Protein AF-A0A957NWW0-F1 (afdb_monomer)

Mean predicted aligned error: 15.04 Å

Foldseek 3Di:
DDDDPDDDPPPPQPFDQPDDPVVQVVVCVVPPDDDDDAQQDLKFFDDPQVLQLLKWKWKDAPPDDIDTQADRRQGGPVLVVCVLPPVSSCPRDPDHRPPDPPPPPPRMDMDIDNFDFDDPVVVVVLVVVVVVVCVVDVRRDPPCDCPPQVPDDDVSVVVVVVVLVVLVPDDDDPCRRVSRQSVVSVVVCVVPPDHDKDWGWGDGPQWTKIKIKGWIQWDCCCPRPVDDDIDGTDIDMDIDTDGDDDDPPPDDPPPPDDDD

Structure (mmCIF, N/CA/C/O backbone):
data_AF-A0A957NWW0-F1
#
_entry.id   AF-A0A957NWW0-F1
#
loop_
_atom_site.group_PDB
_atom_site.id
_atom_site.type_symbol
_atom_site.label_atom_id
_atom_site.label_alt_id
_atom_site.label_comp_id
_atom_site.label_asym_id
_atom_site.label_entity_id
_atom_site.label_seq_id
_atom_site.pdbx_PDB_ins_code
_atom_site.Cartn_x
_atom_site.Cartn_y
_atom_site.Cartn_z
_atom_site.occupancy
_atom_site.B_iso_or_equiv
_atom_site.auth_seq_id
_atom_site.auth_comp_id
_atom_site.auth_asym_id
_atom_site.auth_atom_id
_atom_site.pdbx_PDB_model_num
ATOM 1 N N . MET A 1 1 ? 33.758 39.275 -2.876 1.00 39.38 1 MET A N 1
ATOM 2 C CA . MET A 1 1 ? 32.534 38.645 -2.341 1.00 39.38 1 MET A CA 1
ATOM 3 C C . MET A 1 1 ? 32.462 37.246 -2.919 1.00 39.38 1 MET A C 1
ATOM 5 O O . MET A 1 1 ? 32.255 37.101 -4.114 1.00 39.38 1 MET A O 1
ATOM 9 N N . ASN A 1 2 ? 32.791 36.260 -2.083 1.00 34.38 2 ASN A N 1
ATOM 10 C CA . ASN A 1 2 ? 32.850 34.839 -2.416 1.00 34.38 2 ASN A CA 1
ATOM 11 C C . ASN A 1 2 ? 31.451 34.301 -2.726 1.00 34.38 2 ASN A C 1
ATOM 13 O O . ASN A 1 2 ? 30.569 34.396 -1.876 1.00 34.38 2 ASN A O 1
ATOM 17 N N . GLN A 1 3 ? 31.287 33.663 -3.882 1.00 37.00 3 GLN A N 1
ATOM 18 C CA . GLN A 1 3 ? 30.340 32.559 -4.010 1.00 37.00 3 GLN A CA 1
ATOM 19 C C . GLN A 1 3 ? 31.069 31.281 -3.569 1.00 37.00 3 GLN A C 1
ATOM 21 O O . GLN A 1 3 ? 32.216 31.049 -3.950 1.00 37.00 3 GLN A O 1
ATOM 26 N N . SER A 1 4 ? 30.438 30.522 -2.676 1.00 40.22 4 SER A N 1
ATOM 27 C CA . SER A 1 4 ? 30.981 29.297 -2.080 1.00 40.22 4 SER A CA 1
ATOM 28 C C . SER A 1 4 ? 31.039 28.160 -3.119 1.00 40.22 4 SER A C 1
ATOM 30 O O . SER A 1 4 ? 30.053 27.976 -3.828 1.00 40.22 4 SER A O 1
ATOM 32 N N . PRO A 1 5 ? 32.130 27.375 -3.224 1.00 46.12 5 PRO A N 1
ATOM 33 C CA . PRO A 1 5 ? 32.298 26.366 -4.277 1.00 46.12 5 PRO A CA 1
ATOM 34 C C . PRO A 1 5 ? 31.853 24.937 -3.888 1.00 46.12 5 PRO A C 1
ATOM 36 O O . PRO A 1 5 ? 32.409 23.978 -4.408 1.00 46.12 5 PRO A O 1
ATOM 39 N N . ASN A 1 6 ? 30.891 24.756 -2.975 1.00 43.44 6 ASN A N 1
ATOM 40 C CA . ASN A 1 6 ? 30.590 23.436 -2.387 1.00 43.44 6 ASN A CA 1
ATOM 41 C C . ASN A 1 6 ? 29.091 23.086 -2.294 1.00 43.44 6 ASN A C 1
ATOM 43 O O . ASN A 1 6 ? 28.648 22.525 -1.294 1.00 43.44 6 ASN A O 1
ATOM 47 N N . GLU A 1 7 ? 28.304 23.359 -3.334 1.00 37.59 7 GLU A N 1
ATOM 48 C CA . GLU A 1 7 ? 27.065 22.594 -3.532 1.00 37.59 7 GLU A CA 1
ATOM 49 C C . GLU A 1 7 ? 27.343 21.459 -4.525 1.00 37.59 7 GLU A C 1
ATOM 51 O O . GLU A 1 7 ? 27.808 21.730 -5.638 1.00 37.59 7 GLU A O 1
ATOM 56 N N . PRO A 1 8 ? 27.122 20.181 -4.150 1.00 35.03 8 PRO A N 1
ATOM 57 C CA . PRO A 1 8 ? 27.202 19.100 -5.118 1.00 35.03 8 PRO A CA 1
ATOM 58 C C . PRO A 1 8 ? 26.189 19.392 -6.231 1.00 35.03 8 PRO A C 1
ATOM 60 O O . PRO A 1 8 ? 25.081 19.846 -5.931 1.00 35.03 8 PRO A O 1
ATOM 63 N N . PRO A 1 9 ? 26.521 19.145 -7.510 1.00 35.50 9 PRO A N 1
ATOM 64 C CA . PRO A 1 9 ? 25.548 19.323 -8.569 1.00 35.50 9 PRO A CA 1
ATOM 65 C C . PRO A 1 9 ? 24.358 18.421 -8.252 1.00 35.50 9 PRO A C 1
ATOM 67 O O . PRO A 1 9 ? 24.493 17.196 -8.201 1.00 35.50 9 PRO A O 1
ATOM 70 N N . ILE A 1 10 ? 23.186 19.024 -8.045 1.00 33.03 10 ILE A N 1
ATOM 71 C CA . ILE A 1 10 ? 21.923 18.310 -8.174 1.00 33.03 10 ILE A CA 1
ATOM 72 C C . ILE A 1 10 ? 21.859 17.937 -9.651 1.00 33.03 10 ILE A C 1
ATOM 74 O O . ILE A 1 10 ? 21.383 18.695 -10.494 1.00 33.03 10 ILE A O 1
ATOM 78 N N . VAL A 1 11 ? 22.429 16.780 -9.987 1.00 34.56 11 VAL A N 1
ATOM 79 C CA . VAL A 1 11 ? 22.167 16.112 -11.251 1.00 34.56 11 VAL A CA 1
ATOM 80 C C . VAL A 1 11 ? 20.692 15.774 -11.172 1.00 34.56 11 VAL A C 1
ATOM 82 O O . VAL A 1 11 ? 20.308 14.762 -10.589 1.00 34.56 11 VAL A O 1
ATOM 85 N N . ALA A 1 12 ? 19.858 16.671 -11.693 1.00 33.84 12 ALA A N 1
ATOM 86 C CA . ALA A 1 12 ? 18.491 16.355 -12.032 1.00 33.84 12 ALA A CA 1
ATOM 87 C C . ALA A 1 12 ? 18.586 15.138 -12.951 1.00 33.84 12 ALA A C 1
ATOM 89 O O . ALA A 1 12 ? 18.941 15.252 -14.126 1.00 33.84 12 ALA A O 1
ATOM 90 N N . MET A 1 13 ? 18.399 13.945 -12.383 1.00 38.06 13 MET A N 1
ATOM 91 C CA . MET A 1 13 ? 18.287 12.739 -13.175 1.00 38.06 13 MET A CA 1
ATOM 92 C C . MET A 1 13 ? 17.092 13.000 -14.074 1.00 38.06 13 MET A C 1
ATOM 94 O O . MET A 1 13 ? 15.969 13.108 -13.588 1.00 38.06 13 MET A O 1
ATOM 98 N N . ASN A 1 14 ? 17.350 13.212 -15.364 1.00 42.78 14 ASN A N 1
ATOM 99 C CA . ASN A 1 14 ? 16.310 13.308 -16.371 1.00 42.78 14 ASN A CA 1
ATOM 100 C C . ASN A 1 14 ? 15.568 11.974 -16.340 1.00 42.78 14 ASN A C 1
ATOM 102 O O . ASN A 1 14 ? 15.986 10.994 -16.949 1.00 42.78 14 ASN A O 1
ATOM 106 N N . LEU A 1 15 ? 14.496 11.931 -15.558 1.00 53.62 15 LEU A N 1
ATOM 107 C CA . LEU A 1 15 ? 13.605 10.798 -15.407 1.00 53.62 15 LEU A CA 1
ATOM 108 C C . LEU A 1 15 ? 12.705 10.728 -16.647 1.00 53.62 15 LEU A C 1
ATOM 110 O O . LEU A 1 15 ? 11.485 10.826 -16.538 1.00 53.62 15 LEU A O 1
ATOM 114 N N . SER A 1 16 ? 13.298 10.616 -17.836 1.00 64.81 16 SER A N 1
ATOM 115 C CA . SER A 1 16 ? 12.535 10.394 -19.056 1.00 64.81 16 SER A CA 1
ATOM 116 C C . SER A 1 16 ? 12.122 8.928 -19.125 1.00 64.81 16 SER A C 1
ATOM 118 O O . SER A 1 16 ? 12.911 8.020 -18.847 1.00 64.81 16 SER A O 1
ATOM 120 N N . THR A 1 17 ? 10.861 8.690 -19.476 1.00 70.19 17 THR A N 1
ATOM 121 C CA . THR A 1 17 ? 10.402 7.361 -19.880 1.00 70.19 17 THR A CA 1
ATOM 122 C C . THR A 1 17 ? 10.989 7.102 -21.270 1.00 70.19 17 THR A C 1
ATOM 124 O O . THR A 1 17 ? 10.642 7.826 -22.204 1.00 70.19 17 THR A O 1
ATOM 127 N N . PRO A 1 18 ? 11.912 6.138 -21.439 1.00 79.62 18 PRO A N 1
ATOM 128 C CA . PRO A 1 18 ? 12.656 5.991 -22.692 1.00 79.62 18 PRO A CA 1
ATOM 129 C C . PRO A 1 18 ? 11.839 5.355 -23.824 1.00 79.62 18 PRO A C 1
ATOM 131 O O . PRO A 1 18 ? 12.301 5.327 -24.963 1.00 79.62 18 PRO A O 1
ATOM 134 N N . PHE A 1 19 ? 10.652 4.832 -23.519 1.00 85.88 19 PHE A N 1
ATOM 135 C CA . PHE A 1 19 ? 9.774 4.153 -24.462 1.00 85.88 19 PHE A CA 1
ATOM 136 C C . PHE A 1 19 ? 8.338 4.658 -24.326 1.00 85.88 19 PHE A C 1
ATOM 138 O O . PHE A 1 19 ? 7.969 5.242 -23.305 1.00 85.88 19 PHE A O 1
ATOM 145 N N . ASP A 1 20 ? 7.516 4.395 -25.340 1.00 90.31 20 ASP A N 1
ATOM 146 C CA . ASP A 1 20 ? 6.074 4.587 -25.221 1.00 90.31 20 ASP A CA 1
ATOM 147 C C . ASP A 1 20 ? 5.459 3.646 -24.165 1.00 90.31 20 ASP A C 1
ATOM 149 O O . ASP A 1 20 ? 6.111 2.749 -23.609 1.00 90.31 20 ASP A O 1
ATOM 153 N N . THR A 1 21 ? 4.187 3.880 -23.843 1.00 89.00 21 THR A N 1
ATOM 154 C CA . THR A 1 21 ? 3.477 3.124 -22.807 1.00 89.00 21 THR A CA 1
ATOM 155 C C . THR A 1 21 ? 3.391 1.636 -23.135 1.00 89.00 21 THR A C 1
ATOM 157 O O . THR A 1 21 ? 3.625 0.821 -22.246 1.00 89.00 21 THR A O 1
ATOM 160 N N . ALA A 1 22 ? 3.104 1.276 -24.389 1.00 91.94 22 ALA A N 1
ATOM 161 C CA . ALA A 1 22 ? 2.947 -0.118 -24.804 1.00 91.94 22 ALA A CA 1
ATOM 162 C C . ALA A 1 22 ? 4.266 -0.895 -24.665 1.00 91.94 22 ALA A C 1
ATOM 164 O O . ALA A 1 22 ? 4.318 -1.918 -23.989 1.00 91.94 22 ALA A O 1
ATOM 165 N N . THR A 1 23 ? 5.363 -0.347 -25.189 1.00 92.62 23 THR A N 1
ATOM 166 C CA . THR A 1 23 ? 6.698 -0.950 -25.085 1.00 92.62 23 THR A CA 1
ATOM 167 C C . THR A 1 23 ? 7.157 -1.045 -23.629 1.00 92.62 23 THR A C 1
ATOM 169 O O . THR A 1 23 ? 7.764 -2.037 -23.221 1.00 92.62 23 THR A O 1
ATOM 172 N N . SER A 1 24 ? 6.860 -0.025 -22.815 1.00 92.75 24 SER A N 1
ATOM 173 C CA . SER A 1 24 ? 7.171 -0.046 -21.382 1.00 92.75 24 SER A CA 1
ATOM 174 C C . SER A 1 24 ? 6.408 -1.157 -20.655 1.00 92.75 24 SER A C 1
ATOM 176 O O . SER A 1 24 ? 6.992 -1.859 -19.831 1.00 92.75 24 SER A O 1
ATOM 178 N N . GLN A 1 25 ? 5.124 -1.345 -20.973 1.00 94.00 25 GLN A N 1
ATOM 179 C CA . GLN A 1 25 ? 4.303 -2.418 -20.412 1.00 94.00 25 GLN A CA 1
ATOM 180 C C . GLN A 1 25 ? 4.812 -3.798 -20.830 1.00 94.00 25 GLN A C 1
ATOM 182 O O . GLN A 1 25 ? 4.974 -4.656 -19.966 1.00 94.00 25 GLN A O 1
ATOM 187 N N . ASP A 1 26 ? 5.142 -3.997 -22.106 1.00 95.12 26 ASP A N 1
ATOM 188 C CA . ASP A 1 26 ? 5.692 -5.264 -22.600 1.00 95.12 26 ASP A CA 1
ATOM 189 C C . ASP A 1 26 ? 7.013 -5.623 -21.905 1.00 95.12 26 ASP A C 1
ATOM 191 O O . ASP A 1 26 ? 7.231 -6.773 -21.514 1.00 95.12 26 ASP A O 1
ATOM 195 N N . LEU A 1 27 ? 7.890 -4.636 -21.691 1.00 93.50 27 LEU A N 1
ATOM 196 C CA . LEU A 1 27 ? 9.135 -4.828 -20.943 1.00 93.50 27 LEU A CA 1
ATOM 197 C C . LEU A 1 27 ? 8.880 -5.205 -19.481 1.00 93.50 27 LEU A C 1
ATOM 199 O O . LEU A 1 27 ? 9.502 -6.143 -18.982 1.00 93.50 27 LEU A O 1
ATOM 203 N N . LEU A 1 28 ? 7.968 -4.506 -18.803 1.00 95.75 28 LEU A N 1
ATOM 204 C CA . LEU A 1 28 ? 7.607 -4.804 -17.415 1.00 95.75 28 LEU A CA 1
ATOM 205 C C . LEU A 1 28 ? 6.967 -6.193 -17.280 1.00 95.75 28 LEU A C 1
ATOM 207 O O . LEU A 1 28 ? 7.284 -6.924 -16.350 1.00 95.75 28 LEU A O 1
ATOM 211 N N . ARG A 1 29 ? 6.114 -6.596 -18.227 1.00 95.88 29 ARG A N 1
ATOM 212 C CA . ARG A 1 29 ? 5.514 -7.940 -18.260 1.00 95.88 29 ARG A CA 1
ATOM 213 C C . ARG A 1 29 ? 6.551 -9.028 -18.494 1.00 95.88 29 ARG A C 1
ATOM 215 O O . ARG A 1 29 ? 6.512 -10.080 -17.866 1.00 95.88 29 ARG A O 1
ATOM 222 N N . ARG A 1 30 ? 7.517 -8.779 -19.378 1.00 95.38 30 ARG A N 1
ATOM 223 C CA . ARG A 1 30 ? 8.580 -9.741 -19.686 1.00 95.38 30 ARG A CA 1
ATOM 224 C C . ARG A 1 30 ? 9.458 -10.072 -18.478 1.00 95.38 30 ARG A C 1
ATOM 226 O O . ARG A 1 30 ? 9.949 -11.194 -18.384 1.00 95.38 30 ARG A O 1
ATOM 233 N N . PHE A 1 31 ? 9.700 -9.096 -17.609 1.00 95.38 31 PHE A N 1
ATOM 234 C CA . PHE A 1 31 ? 10.564 -9.236 -16.435 1.00 95.38 31 PHE A CA 1
ATOM 235 C C . PHE A 1 31 ? 9.773 -9.161 -15.124 1.00 95.38 31 PHE A C 1
ATOM 237 O O . PHE A 1 31 ? 10.321 -8.734 -14.105 1.00 95.38 31 PHE A O 1
ATOM 244 N N . GLU A 1 32 ? 8.496 -9.541 -15.160 1.00 94.75 32 GLU A N 1
ATOM 245 C CA . GLU A 1 32 ? 7.602 -9.481 -14.009 1.00 94.75 32 GLU A CA 1
ATOM 246 C C . GLU A 1 32 ? 8.118 -10.407 -12.889 1.00 94.75 32 GLU A C 1
ATOM 248 O O . GLU A 1 32 ?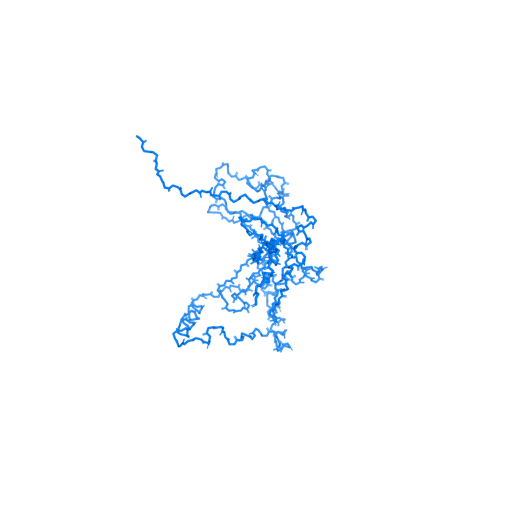 8.418 -11.581 -13.140 1.00 94.75 32 GLU A O 1
ATOM 253 N N . PRO A 1 33 ? 8.287 -9.898 -11.656 1.00 92.94 33 PRO A N 1
ATOM 254 C CA . PRO A 1 33 ? 8.783 -10.705 -10.553 1.00 92.94 33 PRO A CA 1
ATOM 255 C C . PRO A 1 33 ? 7.721 -11.700 -10.083 1.00 92.94 33 PRO A C 1
ATOM 257 O O . PRO A 1 33 ? 6.547 -11.369 -9.941 1.00 92.94 33 PRO A O 1
ATOM 260 N N . VAL A 1 34 ? 8.160 -12.915 -9.755 1.00 93.25 34 VAL A N 1
ATOM 261 C CA . VAL A 1 34 ? 7.322 -13.911 -9.080 1.00 93.25 34 VAL A CA 1
ATOM 262 C C . VAL A 1 34 ? 7.568 -13.803 -7.580 1.00 93.25 34 VAL A C 1
ATOM 264 O O . VAL A 1 34 ? 8.666 -14.102 -7.106 1.00 93.25 34 VAL A O 1
ATOM 267 N N . LEU A 1 35 ? 6.555 -13.367 -6.832 1.00 91.00 35 LEU A N 1
ATOM 268 C CA . LEU A 1 35 ? 6.628 -13.276 -5.376 1.00 91.00 35 LEU A CA 1
ATOM 269 C C . LEU A 1 35 ? 6.234 -14.609 -4.740 1.00 91.00 35 LEU A C 1
ATOM 271 O O . LEU A 1 35 ? 5.188 -15.176 -5.052 1.00 91.00 35 LEU A O 1
ATOM 275 N N . GLN A 1 36 ? 7.069 -15.098 -3.825 1.00 89.25 36 GLN A N 1
ATOM 276 C CA . GLN A 1 36 ? 6.787 -16.287 -3.032 1.00 89.25 36 GLN A CA 1
ATOM 277 C C . GLN A 1 36 ? 6.672 -15.894 -1.564 1.00 89.25 36 GLN A C 1
ATOM 279 O O . GLN A 1 36 ? 7.656 -15.496 -0.941 1.00 89.25 36 GLN A O 1
ATOM 284 N N . PHE A 1 37 ? 5.471 -16.038 -1.018 1.00 84.75 37 PHE A N 1
ATOM 285 C CA . PHE A 1 37 ? 5.186 -15.705 0.370 1.00 84.75 37 PHE A CA 1
ATOM 286 C C . PHE A 1 37 ? 5.383 -16.907 1.287 1.00 84.75 37 PHE A C 1
ATOM 288 O O . PHE A 1 37 ? 5.279 -18.072 0.884 1.00 84.75 37 PHE A O 1
ATOM 295 N N . THR A 1 38 ? 5.699 -16.614 2.543 1.00 77.25 38 THR A N 1
ATOM 296 C CA . THR A 1 38 ? 5.758 -17.622 3.595 1.00 77.25 38 THR A CA 1
ATOM 297 C C . THR A 1 38 ? 4.353 -18.137 3.890 1.00 77.25 38 THR A C 1
ATOM 299 O O . THR A 1 38 ? 3.347 -17.449 3.717 1.00 77.25 38 THR A O 1
ATOM 302 N N . ARG A 1 39 ? 4.267 -19.385 4.353 1.00 72.56 39 ARG A N 1
ATOM 303 C CA . ARG A 1 39 ? 2.999 -19.907 4.865 1.00 72.56 39 ARG A CA 1
ATOM 304 C C . ARG A 1 39 ? 2.598 -19.103 6.099 1.00 72.56 39 ARG A C 1
ATOM 306 O O . ARG A 1 39 ? 3.430 -18.891 6.979 1.00 72.56 39 ARG A O 1
ATOM 313 N N . GLY A 1 40 ? 1.339 -18.685 6.141 1.00 73.31 40 GLY A N 1
ATOM 314 C CA . GLY A 1 40 ? 0.811 -17.813 7.187 1.00 73.31 40 GLY A CA 1
ATOM 315 C C . GLY A 1 40 ? 1.000 -16.318 6.936 1.00 73.31 40 GLY A C 1
ATOM 316 O O . GLY A 1 40 ? 0.580 -15.536 7.785 1.00 73.31 40 GLY A O 1
ATOM 317 N N . GLU A 1 41 ? 1.568 -15.914 5.793 1.00 81.75 41 GLU A N 1
ATOM 318 C CA . GLU A 1 41 ? 1.468 -14.524 5.344 1.00 81.75 41 GLU A CA 1
ATOM 319 C C . GLU A 1 41 ? -0.006 -14.125 5.199 1.00 81.75 41 GLU A C 1
ATOM 321 O O . GLU A 1 41 ? -0.820 -14.896 4.681 1.00 81.75 41 GLU A O 1
ATOM 326 N N . ARG A 1 42 ? -0.341 -12.934 5.696 1.00 80.75 42 ARG A N 1
ATOM 327 C CA . ARG A 1 42 ? -1.715 -12.417 5.723 1.00 80.75 42 ARG A CA 1
ATOM 328 C C . ARG A 1 42 ? -1.913 -11.254 4.770 1.00 80.75 42 ARG A C 1
ATOM 330 O O . ARG A 1 42 ? -3.039 -11.036 4.341 1.00 80.75 42 ARG A O 1
ATOM 337 N N . PHE A 1 43 ? -0.849 -10.523 4.451 1.00 88.69 43 PHE A N 1
ATOM 338 C CA . PHE A 1 43 ? -0.930 -9.328 3.627 1.00 88.69 43 PHE A CA 1
ATOM 339 C C . PHE A 1 43 ? -0.207 -9.561 2.303 1.00 88.69 43 PHE A C 1
ATOM 341 O O . PHE A 1 43 ? 0.962 -9.935 2.263 1.00 88.69 43 PHE A O 1
ATOM 348 N N . PHE A 1 44 ? -0.916 -9.319 1.204 1.00 92.44 44 PHE A N 1
ATOM 349 C CA . PHE A 1 44 ? -0.392 -9.455 -0.152 1.00 92.44 44 PHE A CA 1
ATOM 350 C C . PHE A 1 44 ? -0.447 -8.106 -0.881 1.00 92.44 44 PHE A C 1
ATOM 352 O O . PHE A 1 44 ? -1.205 -7.223 -0.462 1.00 92.44 44 PHE A O 1
ATOM 359 N N . PRO A 1 45 ? 0.315 -7.937 -1.980 1.00 94.88 45 PRO A N 1
ATOM 360 C CA . PRO A 1 45 ? 0.318 -6.699 -2.742 1.00 94.88 45 PRO A CA 1
ATOM 361 C C . PRO A 1 45 ? -1.088 -6.309 -3.193 1.00 94.88 45 PRO A C 1
ATOM 363 O O . PRO A 1 45 ? -1.786 -7.099 -3.832 1.00 94.88 45 PRO A O 1
ATOM 366 N N . ALA A 1 46 ? -1.492 -5.086 -2.877 1.00 93.00 46 ALA A N 1
ATOM 367 C CA . ALA A 1 46 ? -2.830 -4.569 -3.110 1.00 93.00 46 ALA A CA 1
ATOM 368 C C . ALA A 1 46 ? -2.786 -3.219 -3.832 1.00 93.00 46 ALA A C 1
ATOM 370 O O . ALA A 1 46 ? -1.745 -2.565 -3.915 1.00 93.00 46 ALA A O 1
ATOM 371 N N . ASP A 1 47 ? -3.923 -2.800 -4.387 1.00 92.06 47 ASP A N 1
ATOM 372 C CA . ASP A 1 47 ? -4.041 -1.458 -4.948 1.00 92.06 47 ASP A CA 1
ATOM 373 C C . ASP A 1 47 ? -4.301 -0.410 -3.857 1.00 92.06 47 ASP A C 1
ATOM 375 O O . ASP A 1 47 ? -5.023 -0.640 -2.886 1.00 92.06 47 ASP A O 1
ATOM 379 N N . VAL A 1 48 ? -3.697 0.760 -4.048 1.00 92.50 48 VAL A N 1
ATOM 380 C CA . VAL A 1 48 ? -3.789 1.917 -3.151 1.00 92.50 48 VAL A CA 1
ATOM 381 C C . VAL A 1 48 ? -5.219 2.436 -3.054 1.00 92.50 48 VAL A C 1
ATOM 383 O O . VAL A 1 48 ? -5.649 2.822 -1.974 1.00 92.50 48 VAL A O 1
ATOM 386 N N . ASP A 1 49 ? -5.976 2.431 -4.151 1.00 90.50 49 ASP A N 1
ATOM 387 C CA . ASP A 1 49 ? -7.333 2.988 -4.167 1.00 90.50 49 ASP A CA 1
ATOM 388 C C . ASP A 1 49 ? -8.260 2.227 -3.212 1.00 90.50 49 ASP A C 1
ATOM 390 O O . ASP A 1 49 ? -8.998 2.831 -2.435 1.00 90.50 49 ASP A O 1
ATOM 394 N N . SER A 1 50 ? -8.164 0.897 -3.195 1.00 89.69 50 SER A N 1
ATOM 395 C CA . SER A 1 50 ? -8.898 0.046 -2.257 1.00 89.69 50 SER A CA 1
ATOM 396 C C . SER A 1 50 ? -8.507 0.302 -0.804 1.00 89.69 50 SER A C 1
ATOM 398 O O . SER A 1 50 ? -9.360 0.218 0.088 1.00 89.69 50 SER A O 1
ATOM 400 N N . TYR A 1 51 ? -7.229 0.590 -0.554 1.00 91.62 51 TYR A N 1
ATOM 401 C CA . TYR A 1 51 ? -6.737 0.920 0.779 1.00 91.62 51 TYR A CA 1
ATOM 402 C C . TYR A 1 51 ? -7.308 2.249 1.251 1.00 91.62 51 TYR A C 1
ATOM 404 O O . TYR A 1 51 ? -7.878 2.319 2.336 1.00 91.62 51 TYR A O 1
ATOM 412 N N . LEU A 1 52 ? -7.244 3.274 0.400 1.00 91.31 52 LEU A N 1
ATOM 413 C CA . LEU A 1 52 ? -7.809 4.589 0.685 1.00 91.31 52 LEU A CA 1
ATOM 414 C C . LEU A 1 52 ? -9.317 4.524 0.923 1.00 91.31 52 LEU A C 1
ATOM 416 O O . LEU A 1 52 ? -9.795 5.129 1.876 1.00 91.31 52 LEU A O 1
ATOM 420 N N . ALA A 1 53 ? -10.048 3.723 0.144 1.00 88.81 53 ALA A N 1
ATOM 421 C CA . ALA A 1 53 ? -11.478 3.500 0.357 1.00 88.81 53 ALA A CA 1
ATOM 422 C C . ALA A 1 53 ? -11.790 2.860 1.724 1.00 88.81 53 ALA A C 1
ATOM 424 O O . ALA A 1 53 ? -12.905 2.974 2.222 1.00 88.81 53 ALA A O 1
ATOM 425 N N . SER A 1 54 ? -10.808 2.199 2.341 1.00 88.94 54 SER A N 1
ATOM 426 C CA . SER A 1 54 ? -10.925 1.574 3.661 1.00 88.94 54 SER A CA 1
ATOM 427 C C . SER A 1 54 ? -10.338 2.444 4.782 1.00 88.94 54 SER A C 1
ATOM 429 O O . SER A 1 54 ? -10.337 2.025 5.935 1.00 88.94 54 SER A O 1
ATOM 431 N N . CYS A 1 55 ? -9.843 3.643 4.464 1.00 90.69 55 CYS A N 1
ATOM 432 C CA . CYS A 1 55 ? -9.241 4.564 5.420 1.00 90.69 55 CYS A CA 1
ATOM 433 C C . CYS A 1 55 ? -10.160 5.744 5.724 1.00 90.69 55 CYS A C 1
ATOM 435 O O . CYS A 1 55 ? -10.857 6.250 4.846 1.00 90.69 55 CYS A O 1
ATOM 437 N N . SER A 1 56 ? -10.044 6.259 6.943 1.00 89.56 56 SER A N 1
ATOM 438 C CA . SER A 1 56 ? -10.487 7.608 7.300 1.00 89.56 56 SER A CA 1
ATOM 439 C C . SER A 1 56 ? -9.296 8.573 7.325 1.00 89.56 56 SER A C 1
ATOM 441 O O . SER A 1 56 ? -8.167 8.184 7.640 1.00 89.56 56 SER A O 1
ATOM 443 N N . LEU A 1 57 ? -9.536 9.841 6.987 1.00 88.38 57 LEU A N 1
ATOM 444 C CA . LEU A 1 57 ? -8.543 10.916 7.029 1.00 88.38 57 LEU A CA 1
ATOM 445 C C . LEU A 1 57 ? -8.755 11.774 8.271 1.00 88.38 57 LEU A C 1
ATOM 447 O O . LEU A 1 57 ? -9.859 12.257 8.516 1.00 88.38 57 LEU A O 1
ATOM 451 N N . TRP A 1 58 ? -7.679 12.024 9.007 1.00 86.56 58 TRP A N 1
ATOM 452 C CA . TRP A 1 58 ? -7.701 12.777 10.254 1.00 86.56 58 TRP A CA 1
ATOM 453 C C . TRP A 1 58 ? -6.716 13.937 10.217 1.00 86.56 58 TRP A C 1
ATOM 455 O O . TRP A 1 58 ? -5.701 13.896 9.518 1.00 86.56 58 TRP A O 1
ATOM 465 N N . VAL A 1 59 ? -7.009 14.956 11.019 1.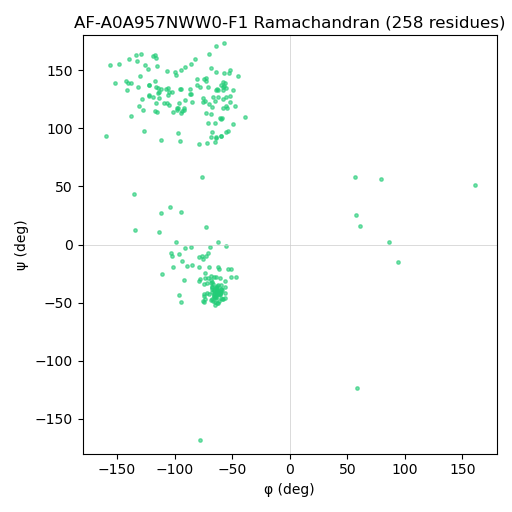00 84.38 59 VAL A N 1
ATOM 466 C CA . VAL A 1 59 ? -6.092 16.054 11.316 1.00 84.38 59 VAL A CA 1
ATOM 467 C C . VAL A 1 59 ? -5.861 16.144 12.814 1.00 84.38 59 VAL A C 1
ATOM 469 O O . VAL A 1 59 ? -6.797 16.048 13.608 1.00 84.38 59 VAL A O 1
ATOM 472 N N . GLN A 1 60 ? -4.609 16.348 13.202 1.00 82.69 60 GLN A N 1
ATOM 473 C CA . GLN A 1 60 ? -4.227 16.688 14.563 1.00 82.69 60 GLN A CA 1
ATOM 474 C C . GLN A 1 60 ? -3.578 18.069 14.567 1.00 82.69 60 GLN A C 1
ATOM 476 O O . GLN A 1 60 ? -2.512 18.262 13.978 1.00 82.69 60 GLN A O 1
ATOM 481 N N . GLN A 1 61 ? -4.233 19.024 15.230 1.00 83.19 61 GLN A N 1
ATOM 482 C CA . GLN A 1 61 ? -3.640 20.328 15.522 1.00 83.19 61 GLN A CA 1
ATOM 483 C C . GLN A 1 61 ? -2.829 20.233 16.823 1.00 83.19 61 GLN A C 1
ATOM 485 O O . GLN A 1 61 ? -3.146 19.385 17.672 1.00 83.19 61 GLN A O 1
ATOM 490 N N . PRO A 1 62 ? -1.825 21.103 17.025 1.00 80.00 62 PRO A N 1
ATOM 491 C CA . PRO A 1 62 ? -1.091 21.177 18.285 1.00 80.00 62 PRO A CA 1
ATOM 492 C C . PRO A 1 62 ? -2.034 21.252 19.487 1.00 80.00 62 PRO A C 1
ATOM 494 O O . PRO A 1 62 ? -2.996 22.013 19.472 1.00 80.00 62 PRO A O 1
ATOM 497 N N . ASP A 1 63 ? -1.762 20.442 20.509 1.00 80.50 63 ASP A N 1
ATOM 498 C CA . ASP A 1 63 ? -2.488 20.431 21.787 1.00 80.50 63 ASP A CA 1
ATOM 499 C C . ASP A 1 63 ? -3.997 20.106 21.702 1.00 80.50 63 ASP A C 1
ATOM 501 O O . ASP A 1 63 ? -4.733 20.294 22.672 1.00 80.50 63 ASP A O 1
ATOM 505 N N . THR A 1 64 ? -4.467 19.556 20.575 1.00 81.25 64 THR A N 1
ATOM 506 C CA . THR A 1 64 ? -5.868 19.138 20.380 1.00 81.25 64 THR A CA 1
ATOM 507 C C . THR A 1 64 ? -6.008 17.633 20.162 1.00 81.25 64 THR A C 1
ATOM 509 O O . THR A 1 64 ? -5.056 16.931 19.808 1.00 81.25 64 THR A O 1
ATOM 512 N N . GLN A 1 65 ? -7.226 17.126 20.372 1.00 80.88 65 GLN A N 1
ATOM 513 C CA . GLN A 1 65 ? -7.576 15.766 19.974 1.00 80.88 65 GLN A CA 1
ATOM 514 C C . GLN A 1 65 ? -7.714 15.676 18.449 1.00 80.88 65 GLN A C 1
ATOM 516 O O . GLN A 1 65 ? -8.234 16.613 17.840 1.00 80.88 65 GLN A O 1
ATOM 521 N N . PRO A 1 66 ? -7.298 14.560 17.824 1.00 83.75 66 PRO A N 1
ATOM 522 C CA . PRO A 1 66 ? -7.480 14.378 16.394 1.00 83.75 66 PRO A CA 1
ATOM 523 C C . PRO A 1 66 ? -8.954 14.430 15.990 1.00 83.75 66 PRO A C 1
ATOM 525 O O . PRO A 1 66 ? -9.801 13.806 16.629 1.00 83.75 66 PRO A O 1
ATOM 528 N N . VAL A 1 67 ? -9.239 15.121 14.889 1.00 83.25 67 VAL A N 1
ATOM 529 C CA . VAL A 1 67 ? -10.582 15.244 14.313 1.00 83.25 67 VAL A CA 1
ATOM 530 C C . VAL A 1 67 ? -10.627 14.503 12.981 1.00 83.25 67 VAL A C 1
ATOM 532 O O . VAL A 1 67 ? -9.716 14.634 12.160 1.00 83.25 67 VAL A O 1
ATOM 535 N N . CYS A 1 68 ? -11.680 13.712 12.777 1.00 83.69 68 CYS A N 1
ATOM 536 C CA . CYS A 1 68 ? -11.929 13.038 11.508 1.00 83.69 68 CYS A CA 1
ATOM 537 C C . CYS A 1 68 ? -12.412 14.066 10.479 1.00 83.69 68 CYS A C 1
ATOM 539 O O . CYS A 1 68 ? -13.386 14.775 10.725 1.00 83.69 68 CYS A O 1
ATOM 541 N N . LEU A 1 69 ? -11.710 14.160 9.352 1.00 83.62 69 LEU A N 1
ATOM 542 C CA . LEU A 1 69 ? -12.039 15.055 8.243 1.00 83.62 69 LEU A CA 1
ATOM 543 C C . LEU A 1 69 ? -12.837 14.351 7.153 1.00 83.62 69 LEU A C 1
ATOM 545 O O . LEU A 1 69 ? -13.780 14.929 6.625 1.00 83.62 69 LEU A O 1
ATOM 549 N N . VAL A 1 70 ? -12.437 13.128 6.805 1.00 85.00 70 VAL A N 1
ATOM 550 C CA . VAL A 1 70 ? -13.122 12.311 5.800 1.00 85.00 70 VAL A CA 1
ATOM 551 C C . VAL A 1 70 ? -13.338 10.928 6.402 1.00 85.00 70 VAL A C 1
ATOM 553 O O . VAL A 1 70 ? -12.352 10.278 6.769 1.00 85.00 70 VAL A O 1
ATOM 556 N N . PRO A 1 71 ? -14.593 10.476 6.547 1.00 86.12 71 PRO A N 1
ATOM 557 C CA . PRO A 1 71 ? -14.879 9.157 7.083 1.00 86.12 71 PRO A CA 1
ATOM 558 C C . PRO A 1 71 ? -14.478 8.055 6.094 1.00 86.12 71 PRO A C 1
ATOM 560 O O . PRO A 1 71 ? -14.263 8.285 4.900 1.00 86.12 71 PRO A O 1
ATOM 563 N N . THR A 1 72 ? -14.387 6.831 6.608 1.00 88.25 72 THR A N 1
ATOM 564 C CA . THR A 1 72 ? -14.092 5.642 5.805 1.00 88.25 72 THR A CA 1
ATOM 565 C C . THR A 1 72 ? -15.089 5.485 4.655 1.00 88.25 72 THR A C 1
ATOM 567 O O . THR A 1 72 ? -16.295 5.606 4.857 1.00 88.25 72 THR A O 1
ATOM 570 N N . GLY A 1 73 ? -14.588 5.187 3.454 1.00 86.00 73 GLY A N 1
ATOM 571 C CA . GLY A 1 73 ? -15.398 4.999 2.243 1.00 86.00 73 GLY A CA 1
ATOM 572 C C . GLY A 1 73 ? -15.564 6.246 1.373 1.00 86.00 73 GLY A C 1
ATOM 573 O O . GLY A 1 73 ? -15.923 6.112 0.205 1.00 86.00 73 GLY A O 1
ATOM 574 N N . GLU A 1 74 ? -15.261 7.438 1.892 1.00 85.44 74 GLU A N 1
ATOM 575 C CA . GLU A 1 74 ? -15.398 8.705 1.151 1.00 85.44 74 GLU A CA 1
ATOM 576 C C . GLU A 1 74 ? -14.058 9.248 0.627 1.00 85.44 74 GLU A C 1
ATOM 578 O O . GLU A 1 74 ? -14.023 10.181 -0.176 1.00 85.44 74 GLU A O 1
ATOM 583 N N . LEU A 1 75 ? -12.939 8.652 1.050 1.00 86.44 75 LEU A N 1
ATOM 584 C CA . LEU A 1 75 ? -11.598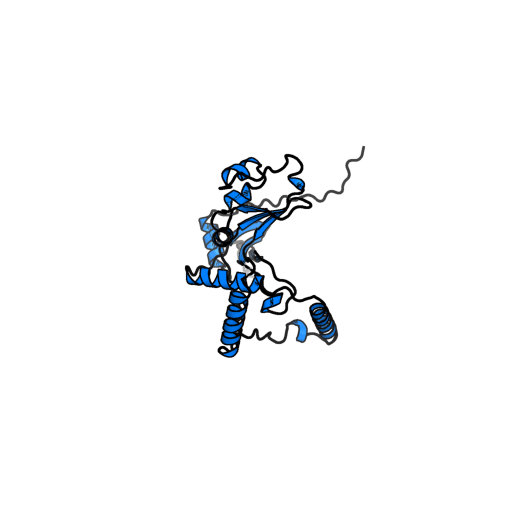 9.104 0.696 1.00 86.44 75 LEU A CA 1
ATOM 585 C C . LEU A 1 75 ? -11.158 8.623 -0.698 1.00 86.44 75 LEU A C 1
ATOM 587 O O . LEU A 1 75 ? -11.303 7.454 -1.053 1.00 86.44 75 LEU A O 1
ATOM 591 N N . SER A 1 76 ? -10.526 9.518 -1.464 1.00 85.00 76 SER A N 1
ATOM 592 C CA . SER A 1 76 ? -9.919 9.210 -2.767 1.00 85.00 76 SER A CA 1
ATOM 593 C C . SER A 1 76 ? -8.498 9.769 -2.905 1.00 85.00 76 SER A C 1
ATOM 595 O O . SER A 1 76 ? -8.116 10.732 -2.236 1.00 85.00 76 SER A O 1
ATOM 597 N N . ALA A 1 77 ? -7.702 9.197 -3.816 1.00 85.44 77 ALA A N 1
ATOM 598 C CA . ALA A 1 77 ? -6.323 9.633 -4.057 1.00 85.44 77 ALA A CA 1
ATOM 599 C C . ALA A 1 77 ? -6.223 11.106 -4.507 1.00 85.44 77 ALA A C 1
ATOM 601 O O . ALA A 1 77 ? -5.291 11.819 -4.129 1.00 85.44 77 ALA A O 1
ATOM 602 N N . SER A 1 78 ? -7.201 11.592 -5.277 1.00 82.69 78 SER A N 1
ATOM 603 C CA . SER A 1 78 ? -7.253 12.986 -5.733 1.00 82.69 78 SER A CA 1
ATOM 604 C C . SER A 1 78 ? -7.488 13.973 -4.586 1.00 82.69 78 SER A C 1
ATOM 606 O O . SER A 1 78 ? -6.958 15.084 -4.632 1.00 82.69 78 SER A O 1
ATOM 608 N N . MET A 1 79 ? -8.225 13.579 -3.541 1.00 79.75 79 MET A N 1
ATOM 609 C CA . MET A 1 79 ? -8.394 14.395 -2.333 1.00 79.75 79 MET A CA 1
ATOM 610 C C . MET A 1 79 ? -7.065 14.559 -1.589 1.00 79.75 79 MET A C 1
ATOM 612 O O . MET A 1 79 ? -6.714 15.675 -1.212 1.00 79.75 79 MET A O 1
ATOM 616 N N . LEU A 1 80 ? -6.281 13.482 -1.452 1.00 83.19 80 LEU A N 1
ATOM 617 C CA . LEU A 1 80 ? -4.968 13.533 -0.796 1.00 83.19 80 LEU A CA 1
ATOM 618 C C . LEU A 1 80 ? -3.975 14.433 -1.537 1.00 83.19 80 LEU A C 1
ATOM 620 O O . LEU A 1 80 ? -3.273 15.219 -0.905 1.00 83.19 80 LEU A O 1
ATOM 624 N N . GLY A 1 81 ? -3.962 14.390 -2.873 1.00 79.62 81 GLY A N 1
ATOM 625 C CA . GLY A 1 81 ? -3.109 15.267 -3.686 1.00 79.62 81 GLY A CA 1
ATOM 626 C C . GLY A 1 81 ? -3.420 16.763 -3.538 1.00 79.62 81 GLY A C 1
ATOM 627 O O . GLY A 1 81 ? -2.573 17.599 -3.846 1.00 79.62 81 GLY A O 1
ATOM 628 N N . ASN A 1 82 ? -4.612 17.107 -3.041 1.00 71.69 82 ASN A N 1
ATOM 629 C CA . ASN A 1 82 ? -5.079 18.482 -2.862 1.00 71.69 82 ASN A CA 1
ATOM 630 C C . ASN A 1 82 ? -5.252 18.879 -1.392 1.00 71.69 82 ASN A C 1
ATOM 632 O O . ASN A 1 82 ? -5.817 19.942 -1.118 1.00 71.69 82 ASN A O 1
ATOM 636 N N . ILE A 1 83 ? -4.772 18.056 -0.453 1.00 67.06 83 ILE A N 1
ATOM 637 C CA . ILE A 1 83 ? -5.050 18.239 0.972 1.00 67.06 83 ILE A CA 1
ATOM 638 C C . ILE A 1 83 ? -4.561 19.602 1.467 1.00 67.06 83 ILE A C 1
ATOM 640 O O . ILE A 1 83 ? -5.295 20.284 2.150 1.00 67.06 83 ILE A O 1
ATOM 644 N N . HIS A 1 84 ? -3.407 20.096 1.014 1.00 60.88 84 HIS A N 1
ATOM 645 C CA . HIS A 1 84 ? -2.860 21.391 1.445 1.00 60.88 84 HIS A CA 1
ATOM 646 C C . HIS A 1 84 ? -3.643 22.630 0.968 1.00 60.88 84 HIS A C 1
ATOM 648 O O . HIS A 1 84 ? -3.262 23.754 1.296 1.00 60.88 84 HIS A O 1
ATOM 654 N N . ARG A 1 85 ? -4.717 22.470 0.186 1.00 59.41 85 ARG A N 1
ATOM 655 C CA . ARG A 1 85 ? -5.557 23.588 -0.256 1.00 59.41 85 ARG A CA 1
ATOM 656 C C . ARG A 1 85 ? -6.699 23.762 0.745 1.00 59.41 85 ARG A C 1
ATOM 658 O O . ARG A 1 85 ? -7.556 22.892 0.861 1.00 59.41 85 ARG A O 1
ATOM 665 N N . ALA A 1 86 ? -6.727 24.905 1.433 1.00 49.25 86 ALA A N 1
ATOM 666 C CA . ALA A 1 86 ? -7.737 25.251 2.441 1.00 49.25 86 ALA A CA 1
ATOM 667 C C . ALA A 1 86 ? -9.198 25.081 1.952 1.00 49.25 86 ALA A C 1
ATOM 669 O O . ALA A 1 86 ? -10.096 24.796 2.737 1.00 49.25 86 ALA A O 1
ATOM 670 N N . GLU A 1 87 ? -9.423 25.212 0.645 1.00 49.59 87 GLU A N 1
ATOM 671 C CA . GLU A 1 87 ? -10.726 25.101 -0.021 1.00 49.59 87 GLU A CA 1
ATOM 672 C C . GLU A 1 87 ? -11.247 23.654 -0.125 1.00 49.59 87 GLU A C 1
ATOM 674 O O . GLU A 1 87 ? -12.456 23.442 -0.197 1.00 49.59 87 GLU A O 1
ATOM 679 N N . THR A 1 88 ? -10.364 22.647 -0.102 1.00 50.94 88 THR A N 1
ATOM 680 C CA . THR A 1 88 ? -10.742 21.227 -0.235 1.00 50.94 88 THR A CA 1
ATOM 681 C C . THR A 1 88 ? -11.473 20.715 1.014 1.00 50.94 88 THR A C 1
ATOM 683 O O . THR A 1 88 ? -12.321 19.832 0.922 1.00 50.94 88 THR A O 1
ATOM 686 N N . TYR A 1 89 ? -11.189 21.291 2.188 1.00 51.09 89 TYR A N 1
ATOM 687 C CA . TYR A 1 89 ? -11.764 20.851 3.464 1.00 51.09 89 T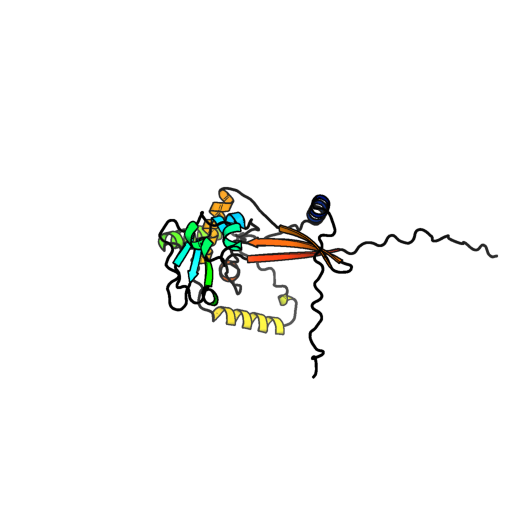YR A CA 1
ATOM 688 C C . TYR A 1 89 ? -13.237 21.235 3.638 1.00 51.09 89 TYR A C 1
ATOM 690 O O . TYR A 1 89 ? -13.976 20.533 4.320 1.00 51.09 89 TYR A O 1
ATOM 698 N N . ALA A 1 90 ? -13.673 22.337 3.020 1.00 47.69 90 ALA A N 1
ATOM 699 C CA . ALA A 1 90 ? -15.035 22.841 3.172 1.00 47.69 90 ALA A CA 1
ATOM 700 C C . ALA A 1 90 ? -16.069 22.085 2.323 1.00 47.69 90 ALA A C 1
ATOM 702 O O . ALA A 1 90 ? -17.258 22.157 2.614 1.00 47.69 90 ALA A O 1
ATOM 703 N N . SER A 1 91 ? -15.630 21.372 1.279 1.00 47.09 91 SER A N 1
ATOM 704 C CA . SER A 1 91 ? -16.513 20.636 0.364 1.00 47.09 91 SER A CA 1
ATOM 705 C C . SER A 1 91 ? -16.576 19.130 0.629 1.00 47.09 91 SER A C 1
ATOM 707 O O . SER A 1 91 ? -17.525 18.490 0.183 1.00 47.09 91 SER A O 1
ATOM 709 N N . ALA A 1 92 ? -15.593 18.564 1.339 1.00 46.94 92 ALA A N 1
ATOM 710 C CA . ALA A 1 92 ? -15.538 17.136 1.666 1.00 46.94 92 ALA A CA 1
ATOM 711 C C . ALA A 1 92 ? -16.242 16.776 2.988 1.00 46.94 92 ALA A C 1
ATOM 713 O O . ALA A 1 92 ? -16.559 15.613 3.210 1.00 46.94 92 ALA A O 1
ATOM 714 N N . ALA A 1 93 ? -16.492 17.751 3.866 1.00 47.72 93 ALA A N 1
ATOM 715 C CA . ALA A 1 93 ? -17.158 17.510 5.140 1.00 47.72 93 ALA A CA 1
ATOM 716 C C . ALA A 1 93 ? -18.689 17.536 4.969 1.00 47.72 93 ALA A C 1
ATOM 718 O O . ALA A 1 93 ? -19.269 18.529 4.537 1.00 47.72 93 ALA A O 1
ATOM 719 N N . THR A 1 94 ? -19.359 16.445 5.344 1.00 43.03 94 THR A N 1
ATOM 720 C CA . THR A 1 94 ? -20.831 16.353 5.435 1.00 43.03 94 THR A CA 1
ATOM 721 C C . THR A 1 94 ? -21.412 17.119 6.636 1.00 43.03 94 THR A C 1
ATOM 723 O O . THR A 1 94 ? -22.624 17.317 6.716 1.00 43.03 94 THR A O 1
ATOM 726 N N . ALA A 1 95 ? -20.556 17.590 7.546 1.00 45.94 95 ALA A N 1
ATOM 727 C CA . ALA A 1 95 ? -20.868 18.481 8.664 1.00 45.94 95 ALA A CA 1
ATOM 728 C C . ALA A 1 95 ? -20.115 19.813 8.501 1.00 45.94 95 ALA A C 1
ATOM 730 O O . ALA A 1 95 ? -19.155 19.866 7.733 1.00 45.94 95 ALA A O 1
ATOM 731 N N . GLU A 1 96 ? -20.524 20.877 9.214 1.00 46.12 96 GLU A N 1
ATOM 732 C CA . GLU A 1 96 ? -19.769 22.141 9.220 1.00 46.12 96 GLU A CA 1
ATOM 733 C C . GLU A 1 96 ? -18.279 21.839 9.450 1.00 46.12 96 GLU A C 1
ATOM 735 O O . GLU A 1 96 ? -17.940 21.227 10.471 1.00 46.12 96 GLU A O 1
ATOM 740 N N . PRO A 1 97 ? -17.389 22.199 8.502 1.00 50.47 97 PRO A N 1
ATOM 741 C CA . PRO A 1 97 ? -15.974 21.926 8.653 1.00 50.47 97 PRO A CA 1
ATOM 742 C C . PRO A 1 97 ? -15.514 22.612 9.940 1.00 50.47 97 PRO A C 1
ATOM 744 O O . PRO A 1 97 ? -15.860 23.782 10.150 1.00 50.47 97 PRO A O 1
ATOM 747 N N . PRO A 1 98 ? -14.761 21.923 10.819 1.00 51.44 98 PRO A N 1
ATOM 748 C CA . PRO A 1 98 ? -14.227 22.569 12.006 1.00 51.44 98 PRO A CA 1
ATOM 749 C C . PRO A 1 98 ? -13.500 23.828 11.545 1.00 51.44 98 PRO A C 1
ATOM 751 O O . PRO A 1 98 ? -12.698 23.764 10.612 1.00 51.44 98 PRO A O 1
ATOM 754 N N . THR A 1 99 ? -13.822 24.978 12.144 1.00 50.56 99 THR A N 1
ATOM 755 C CA . THR A 1 99 ? -13.156 26.244 11.831 1.00 50.56 99 THR A CA 1
ATOM 756 C C . THR A 1 99 ? -11.676 26.078 12.138 1.00 50.56 99 THR A C 1
ATOM 758 O O . THR A 1 99 ? -11.251 26.222 13.284 1.00 50.56 99 THR A O 1
ATOM 761 N N . LEU A 1 100 ? -10.896 25.712 11.121 1.00 53.91 100 LEU A N 1
ATOM 762 C CA . LEU A 1 100 ? -9.451 25.645 11.213 1.00 53.91 100 LEU A CA 1
ATOM 763 C C . LEU A 1 100 ? -8.989 27.098 11.379 1.00 53.91 100 LEU A C 1
ATOM 765 O O . LEU A 1 100 ? -9.285 27.922 10.508 1.00 53.91 100 LEU A O 1
ATOM 769 N N . PRO A 1 101 ? -8.338 27.464 12.496 1.00 46.94 101 PRO A N 1
ATOM 770 C CA . PRO A 1 101 ? -7.820 28.812 12.646 1.00 46.94 101 PRO A CA 1
ATOM 771 C C . PRO A 1 101 ? -6.875 29.106 11.476 1.00 46.94 101 PRO A C 1
ATOM 773 O O . PRO A 1 101 ? -6.051 28.272 11.112 1.00 46.94 101 PRO A O 1
ATOM 776 N N . ALA A 1 102 ? -6.982 30.305 10.896 1.00 49.28 102 ALA A N 1
ATOM 777 C CA . ALA A 1 102 ? -6.180 30.759 9.750 1.00 49.28 102 ALA A CA 1
ATOM 778 C C . ALA A 1 102 ? -4.660 30.829 10.030 1.00 49.28 102 ALA A C 1
ATOM 780 O O . ALA A 1 102 ? -3.880 31.248 9.176 1.00 49.28 102 ALA A O 1
ATOM 781 N N . HIS A 1 103 ? -4.238 30.439 11.232 1.00 43.19 103 HIS A N 1
ATOM 782 C CA . HIS A 1 103 ? -2.858 30.406 11.661 1.00 43.19 103 HIS A CA 1
ATOM 783 C C . HIS A 1 103 ? -2.355 28.960 11.688 1.00 43.19 103 HIS A C 1
ATOM 785 O O . HIS A 1 103 ? -2.845 28.127 12.443 1.00 43.19 103 HIS A O 1
ATOM 791 N N . ASP A 1 104 ? -1.312 28.727 10.892 1.00 49.88 104 ASP A N 1
ATOM 792 C CA . ASP A 1 104 ? -0.380 27.603 10.991 1.00 49.88 104 ASP A CA 1
ATOM 793 C C . ASP A 1 104 ? -0.841 26.246 10.417 1.00 49.88 104 ASP A C 1
ATOM 795 O O . ASP A 1 104 ? -0.756 25.199 11.060 1.00 49.88 104 ASP A O 1
ATOM 799 N N . HIS A 1 105 ? -1.209 26.226 9.126 1.00 55.22 105 HIS A N 1
ATOM 800 C CA . HIS A 1 105 ? -1.256 24.981 8.333 1.00 55.22 105 HIS A CA 1
ATOM 801 C C . HIS A 1 105 ? 0.051 24.162 8.419 1.00 55.22 105 HIS A C 1
ATOM 803 O O . HIS A 1 105 ? 0.023 22.957 8.181 1.00 55.22 105 HIS A O 1
ATOM 809 N N . GLU A 1 106 ? 1.174 24.796 8.779 1.00 59.12 106 GLU A N 1
ATOM 810 C CA . GLU A 1 106 ? 2.495 24.174 8.926 1.00 59.12 106 GLU A CA 1
ATOM 811 C C . GLU A 1 106 ? 2.606 23.227 10.132 1.00 59.12 106 GLU A C 1
ATOM 813 O O . GLU A 1 106 ? 3.486 22.367 10.145 1.00 59.12 106 GLU A O 1
ATOM 818 N N . ARG A 1 107 ? 1.720 23.334 11.134 1.00 68.81 107 ARG A N 1
ATOM 819 C CA . ARG A 1 107 ? 1.753 22.475 12.334 1.00 68.81 107 ARG A CA 1
ATOM 820 C C . ARG A 1 107 ? 0.712 21.362 12.350 1.00 68.81 107 ARG A C 1
ATOM 822 O O . ARG A 1 107 ? 0.736 20.525 13.250 1.00 68.81 107 ARG A O 1
ATOM 829 N N . ASN A 1 108 ? -0.202 21.354 11.386 1.00 75.06 108 ASN A N 1
ATOM 830 C CA . ASN A 1 108 ? -1.236 20.333 11.304 1.00 75.06 108 ASN A CA 1
ATOM 831 C C . ASN A 1 108 ? -0.638 19.026 10.784 1.00 75.06 108 ASN A C 1
ATOM 833 O O . ASN A 1 108 ? -0.051 18.989 9.702 1.00 75.06 108 ASN A O 1
ATOM 837 N N . VAL A 1 109 ? -0.831 17.941 11.530 1.00 83.19 109 VAL A N 1
ATOM 838 C CA . VAL A 1 109 ? -0.441 16.601 11.088 1.00 83.19 109 VAL A CA 1
ATOM 839 C C . VAL A 1 109 ? -1.663 15.909 10.505 1.00 83.19 109 VAL A C 1
ATOM 841 O O . VAL A 1 109 ? -2.645 15.669 11.208 1.00 83.19 109 VAL A O 1
ATOM 844 N N . PHE A 1 110 ? -1.595 15.587 9.215 1.00 84.62 110 PHE A N 1
ATOM 845 C CA . PHE A 1 110 ? -2.597 14.777 8.532 1.00 84.62 110 PHE A CA 1
ATOM 846 C C . PHE A 1 110 ? -2.148 13.327 8.518 1.00 84.62 110 PHE A C 1
ATOM 848 O O . PHE A 1 110 ? -0.996 13.035 8.197 1.00 84.62 110 PHE A O 1
ATOM 855 N N . PHE A 1 111 ? -3.056 12.419 8.846 1.00 86.44 111 PHE A N 1
ATOM 856 C CA . PHE A 1 111 ? -2.759 10.995 8.829 1.00 86.44 111 PHE A CA 1
ATOM 857 C C . PHE A 1 111 ? -3.998 10.178 8.469 1.00 86.44 111 PHE A C 1
ATOM 859 O O . PHE A 1 111 ? -5.138 10.612 8.651 1.00 86.44 111 PHE A O 1
ATOM 866 N N . LEU A 1 112 ? -3.746 8.985 7.937 1.00 89.62 112 LEU A N 1
ATOM 867 C CA . LEU A 1 112 ? -4.769 7.997 7.628 1.00 89.62 112 LEU A CA 1
ATOM 868 C C . LEU A 1 112 ? -4.910 7.020 8.789 1.00 89.62 112 LEU A C 1
ATOM 870 O O . LEU A 1 112 ? -3.942 6.753 9.499 1.00 89.62 112 LEU A O 1
ATOM 874 N N . LYS A 1 113 ? -6.118 6.491 8.956 1.00 88.56 113 LYS A N 1
ATOM 875 C CA . LYS A 1 113 ? -6.393 5.353 9.829 1.00 88.56 113 LYS A CA 1
ATOM 876 C C . LYS A 1 113 ? -7.131 4.289 9.036 1.00 88.56 113 LYS A C 1
ATOM 878 O O . LYS A 1 113 ? -8.258 4.535 8.603 1.00 88.56 113 LYS A O 1
ATOM 883 N N . TYR A 1 114 ? -6.496 3.135 8.870 1.00 86.31 114 TYR A N 1
ATOM 884 C CA . TYR A 1 114 ? -7.123 1.937 8.322 1.00 86.31 114 TYR A CA 1
ATOM 885 C C . TYR A 1 114 ? -7.655 1.024 9.436 1.00 86.31 114 TYR A C 1
ATOM 887 O O . TYR A 1 114 ? -8.813 0.611 9.402 1.00 86.31 114 TYR A O 1
ATOM 895 N N . ALA A 1 115 ? -6.833 0.718 10.442 1.00 77.56 115 ALA A N 1
ATOM 896 C CA . ALA A 1 115 ? -7.175 -0.224 11.497 1.00 77.56 115 ALA A CA 1
ATOM 897 C C . ALA A 1 115 ? -7.694 0.501 12.745 1.00 77.56 115 ALA A C 1
ATOM 899 O O . ALA A 1 115 ? -6.926 0.932 13.609 1.00 77.56 115 ALA A O 1
ATOM 900 N N . GLU A 1 116 ? -9.017 0.615 12.873 1.00 68.81 116 GLU A N 1
ATOM 901 C CA . GLU A 1 116 ? -9.612 1.048 14.138 1.00 68.81 116 GLU A CA 1
ATOM 902 C C . GLU A 1 116 ? -9.563 -0.079 15.185 1.00 68.81 116 GLU A C 1
ATOM 904 O O . GLU A 1 116 ? -9.747 -1.251 14.841 1.00 68.81 116 GLU A O 1
ATOM 909 N N . PRO A 1 117 ? -9.314 0.237 16.472 1.00 62.06 117 PRO A N 1
ATOM 910 C CA . PRO A 1 117 ? -9.277 -0.773 17.520 1.00 62.06 117 PRO A CA 1
ATOM 911 C C . PRO A 1 117 ? -10.604 -1.533 17.592 1.00 62.06 117 PRO A C 1
ATOM 913 O O . PRO A 1 117 ? -11.667 -0.940 17.771 1.00 62.06 117 PRO A O 1
ATOM 916 N N . LEU A 1 118 ? -10.535 -2.860 17.490 1.00 60.94 118 LEU A N 1
ATOM 917 C CA . LEU A 1 118 ? -11.703 -3.722 17.655 1.00 60.94 118 LEU A CA 1
ATOM 918 C C . LEU A 1 118 ? -12.263 -3.619 19.077 1.00 60.94 118 LEU A C 1
ATOM 920 O O . LEU A 1 118 ? -11.518 -3.499 20.055 1.00 60.94 118 LEU A O 1
ATOM 924 N N . GLY A 1 119 ? -13.582 -3.781 19.206 1.00 64.19 119 GLY A N 1
ATOM 925 C CA . GLY A 1 119 ? -14.205 -4.020 20.502 1.00 64.19 119 GLY A CA 1
ATOM 926 C C . GLY A 1 119 ? -13.611 -5.265 21.172 1.00 64.19 119 GLY A C 1
ATOM 927 O O . GLY A 1 119 ? -13.238 -6.235 20.511 1.00 64.19 119 GLY A O 1
ATOM 928 N N . ALA A 1 120 ? -13.533 -5.273 22.506 1.00 67.25 120 ALA A N 1
ATOM 929 C CA . ALA A 1 120 ? -12.896 -6.364 23.254 1.00 67.25 120 ALA A CA 1
ATOM 930 C C . ALA A 1 120 ? -13.496 -7.755 22.948 1.00 67.25 120 ALA A C 1
ATOM 932 O O . ALA A 1 120 ? -12.784 -8.760 22.989 1.00 67.25 120 ALA A O 1
ATOM 933 N N . ALA A 1 121 ? -14.794 -7.816 22.630 1.00 71.75 121 ALA A N 1
ATOM 934 C CA . ALA A 1 121 ? -15.480 -9.047 22.245 1.00 71.75 121 ALA A CA 1
ATOM 935 C C . ALA A 1 121 ? -15.010 -9.570 20.877 1.00 71.75 121 ALA A C 1
ATOM 937 O O . ALA A 1 121 ? -14.645 -10.745 20.778 1.00 71.75 121 ALA A O 1
ATOM 938 N N . ASP A 1 122 ? -14.948 -8.693 19.873 1.00 69.50 122 ASP A N 1
ATOM 939 C CA . ASP A 1 122 ? -14.515 -9.017 18.510 1.00 69.50 122 ASP A CA 1
ATOM 940 C C . ASP A 1 122 ? -13.039 -9.415 18.492 1.00 69.50 122 ASP A C 1
ATOM 942 O O . ASP A 1 122 ? -12.666 -10.436 17.913 1.00 69.50 122 ASP A O 1
ATOM 946 N N . LEU A 1 123 ? -12.202 -8.687 19.241 1.00 70.50 123 LEU A N 1
ATOM 947 C CA . LEU A 1 123 ? -10.798 -9.034 19.440 1.00 70.50 123 LEU A CA 1
ATOM 948 C C . LEU A 1 123 ? -10.650 -10.433 20.057 1.00 70.50 123 LEU A C 1
ATOM 950 O O . LEU A 1 123 ? -9.849 -11.247 19.596 1.00 70.50 123 LEU A O 1
ATOM 954 N N . ALA A 1 124 ? -11.418 -10.732 21.109 1.00 71.81 124 ALA A N 1
ATOM 955 C CA . ALA A 1 124 ? -11.348 -12.021 21.788 1.00 71.81 124 ALA A CA 1
ATOM 956 C C . ALA A 1 124 ? -11.851 -13.168 20.900 1.00 71.81 124 ALA A C 1
ATOM 958 O O . ALA A 1 124 ? -11.305 -14.271 20.970 1.00 71.81 124 ALA A O 1
ATOM 959 N N . GLN A 1 125 ? -12.877 -12.931 20.079 1.00 77.31 125 GLN A N 1
ATOM 960 C CA . GLN A 1 125 ? -13.349 -13.898 19.091 1.00 77.31 125 GLN A CA 1
ATOM 961 C C . GLN A 1 125 ? -12.282 -14.160 18.033 1.00 77.31 125 GLN A C 1
ATOM 963 O O . GLN A 1 125 ? -11.882 -15.312 17.862 1.00 77.31 125 GLN A O 1
ATOM 968 N N . TYR A 1 126 ? -11.741 -13.106 17.428 1.00 72.38 126 TYR A N 1
ATOM 969 C CA . TYR A 1 126 ? -10.681 -13.215 16.435 1.00 72.38 126 TYR A CA 1
ATOM 970 C C . TYR A 1 126 ? -9.456 -13.958 16.977 1.00 72.38 126 TYR A C 1
ATOM 972 O O . TYR A 1 126 ? -8.961 -14.897 16.360 1.00 72.38 126 TYR A O 1
ATOM 980 N N . GLN A 1 127 ? -9.003 -13.630 18.190 1.00 72.19 127 GLN A N 1
ATOM 981 C CA . GLN A 1 127 ? -7.887 -14.329 18.836 1.00 72.19 127 GLN A CA 1
ATOM 982 C C . GLN A 1 127 ? -8.182 -15.806 19.139 1.00 72.19 127 GLN A C 1
ATOM 984 O O . GLN A 1 127 ? -7.250 -16.610 19.243 1.00 72.19 127 GLN A O 1
ATOM 989 N N . ARG A 1 128 ? -9.447 -16.189 19.359 1.00 75.50 128 ARG A N 1
ATOM 990 C CA . ARG A 1 128 ? -9.833 -17.598 19.544 1.00 75.50 128 ARG A CA 1
ATOM 991 C C . ARG A 1 128 ? -9.829 -18.340 18.216 1.00 75.50 128 ARG A C 1
ATOM 993 O O . ARG A 1 128 ? -9.218 -19.403 18.152 1.00 75.50 128 ARG A O 1
ATOM 1000 N N . GLU A 1 129 ? -10.460 -17.771 17.194 1.00 74.81 129 GLU A N 1
ATOM 1001 C CA . GLU A 1 129 ? -10.514 -18.334 15.842 1.00 74.81 129 GLU A CA 1
ATOM 1002 C C . GLU A 1 129 ? -9.116 -18.468 15.245 1.00 74.81 129 GLU A C 1
ATOM 1004 O O . GLU A 1 129 ? -8.775 -19.521 14.717 1.00 74.81 129 GLU A O 1
ATOM 1009 N N . TRP A 1 130 ? -8.265 -17.456 15.418 1.00 69.12 130 TRP A N 1
ATOM 1010 C CA . TRP A 1 130 ? -6.877 -17.498 14.974 1.00 69.12 130 TRP A CA 1
ATOM 1011 C C . TRP A 1 130 ? -6.085 -18.594 15.681 1.00 69.12 130 TRP A C 1
ATOM 1013 O O . TRP A 1 130 ? -5.489 -19.441 15.024 1.00 69.12 130 TRP A O 1
ATOM 1023 N N . ARG A 1 131 ? -6.144 -18.658 17.018 1.00 68.00 131 ARG A N 1
ATOM 1024 C CA . ARG A 1 131 ? -5.488 -19.742 17.768 1.00 68.00 131 ARG A CA 1
ATOM 1025 C C . ARG A 1 131 ? -6.030 -21.117 17.391 1.00 68.00 131 ARG A C 1
ATOM 1027 O O . ARG A 1 131 ? -5.321 -22.105 17.531 1.00 68.00 131 ARG A O 1
ATOM 1034 N N . GLN A 1 132 ? -7.289 -21.206 16.975 1.00 69.75 132 GLN A N 1
ATOM 1035 C CA . GLN A 1 132 ? -7.867 -22.447 16.483 1.00 69.75 132 GLN A CA 1
ATOM 1036 C C . GLN A 1 132 ? -7.336 -22.793 15.089 1.00 69.75 132 GLN A C 1
ATOM 1038 O O . GLN A 1 132 ? -6.837 -23.896 14.926 1.00 69.75 132 GLN A O 1
ATOM 1043 N N . LYS A 1 133 ? -7.299 -21.844 14.144 1.00 68.12 133 LYS A N 1
ATOM 1044 C CA . LYS A 1 133 ? -6.645 -22.011 12.833 1.00 68.12 133 LYS A CA 1
ATOM 1045 C C . LYS A 1 133 ? -5.163 -22.393 12.970 1.00 68.12 133 LYS A C 1
ATOM 1047 O O . LYS A 1 133 ? -4.710 -23.282 12.259 1.00 68.12 133 LYS A O 1
ATOM 1052 N N . GLU A 1 134 ? -4.427 -21.785 13.903 1.00 63.91 134 GLU A N 1
ATOM 1053 C CA . GLU A 1 134 ? -3.033 -22.144 14.217 1.00 63.91 134 GLU A CA 1
ATOM 1054 C C . GLU A 1 134 ? -2.898 -23.576 14.749 1.00 63.91 134 GLU A C 1
ATOM 1056 O O . GLU A 1 134 ? -1.957 -24.279 14.388 1.00 63.91 134 GLU A O 1
ATOM 1061 N N . ARG A 1 135 ? -3.820 -24.017 15.616 1.00 61.38 135 ARG A N 1
ATOM 1062 C CA . ARG A 1 135 ? -3.810 -25.383 16.165 1.00 61.38 135 ARG A CA 1
ATOM 1063 C C . ARG A 1 135 ? -4.212 -26.429 15.130 1.00 61.38 135 ARG A C 1
ATOM 1065 O O . ARG A 1 135 ? -3.597 -27.491 15.084 1.00 61.38 135 ARG A O 1
ATOM 1072 N N . ASP A 1 136 ? -5.231 -26.128 14.333 1.00 62.72 136 ASP A N 1
ATOM 1073 C CA . ASP A 1 136 ? -5.828 -27.061 13.379 1.00 62.72 136 ASP A CA 1
ATOM 1074 C C . ASP A 1 136 ? -4.958 -27.192 12.115 1.00 62.72 136 ASP A C 1
ATOM 1076 O O . ASP A 1 136 ? -4.869 -28.274 11.537 1.00 62.72 136 ASP A O 1
ATOM 1080 N N . ASN A 1 137 ? -4.223 -26.137 11.738 1.00 55.25 137 ASN A N 1
ATOM 1081 C CA . ASN A 1 137 ? -3.243 -26.168 10.657 1.00 55.25 137 ASN A CA 1
ATOM 1082 C C . ASN A 1 137 ? -1.804 -26.009 11.189 1.00 55.25 137 ASN A C 1
ATOM 1084 O O . ASN A 1 137 ? -1.233 -24.916 11.174 1.00 55.25 137 ASN A O 1
ATOM 1088 N N . LEU A 1 138 ? -1.153 -27.134 11.521 1.00 50.06 138 LEU A N 1
ATOM 1089 C CA . LEU A 1 138 ? 0.279 -27.240 11.889 1.00 50.06 138 LEU A CA 1
ATOM 1090 C C . LEU A 1 138 ? 1.273 -26.672 10.834 1.00 50.06 138 LEU A C 1
ATOM 1092 O O . LEU A 1 138 ? 2.492 -26.700 11.038 1.00 50.06 138 LEU A O 1
ATOM 1096 N N . GLU A 1 139 ? 0.773 -26.175 9.699 1.00 48.78 139 GLU A N 1
ATOM 1097 C CA . GLU A 1 139 ? 1.520 -25.572 8.589 1.00 48.78 139 GLU A CA 1
ATOM 1098 C C . GLU A 1 139 ? 1.602 -24.030 8.615 1.00 48.78 139 GLU A C 1
ATOM 1100 O O . GLU A 1 139 ? 2.367 -23.480 7.824 1.00 48.78 139 GLU A O 1
ATOM 1105 N N . TYR A 1 140 ? 0.881 -23.336 9.511 1.00 50.91 140 TYR A N 1
ATOM 1106 C CA . TYR A 1 140 ? 0.894 -21.859 9.630 1.00 50.91 140 TYR A CA 1
ATOM 1107 C C . TYR A 1 140 ? 2.021 -21.306 10.508 1.00 50.91 140 TYR A C 1
ATOM 1109 O O . TYR A 1 140 ? 2.181 -20.095 10.638 1.00 50.91 140 TYR A O 1
ATOM 1117 N N . HIS A 1 141 ? 2.842 -22.171 11.102 1.00 49.91 141 HIS A N 1
ATOM 1118 C CA . HIS A 1 141 ? 4.046 -21.706 11.770 1.00 49.91 141 HIS A CA 1
ATOM 1119 C C . HIS A 1 141 ? 5.054 -21.220 10.732 1.00 49.91 141 HIS A C 1
ATOM 1121 O O . HIS A 1 141 ? 5.534 -22.010 9.911 1.00 49.91 141 HIS A O 1
ATOM 1127 N N . PHE A 1 142 ? 5.453 -19.950 10.837 1.00 48.19 142 PHE A N 1
ATOM 1128 C CA . PHE A 1 142 ? 6.691 -19.474 10.238 1.00 48.19 142 PHE A CA 1
ATOM 1129 C C . PHE A 1 142 ? 7.841 -20.347 10.746 1.00 48.19 142 PHE A C 1
ATOM 1131 O O . PHE A 1 142 ? 8.381 -20.165 11.838 1.00 48.19 142 PHE A O 1
ATOM 1138 N N . ARG A 1 143 ? 8.219 -21.346 9.950 1.00 48.38 143 ARG A N 1
ATOM 1139 C CA . ARG A 1 143 ? 9.454 -22.086 10.161 1.00 48.38 143 ARG A CA 1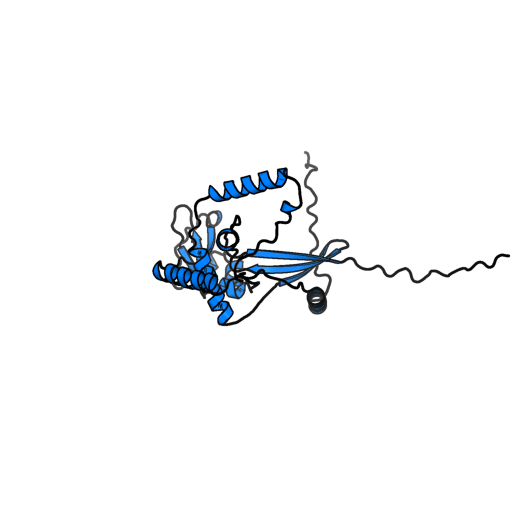
ATOM 1140 C C . ARG A 1 143 ? 10.554 -21.208 9.609 1.00 48.38 143 ARG A C 1
ATOM 1142 O O . ARG A 1 143 ? 10.922 -21.348 8.444 1.00 48.38 143 ARG A O 1
ATOM 1149 N N . ALA A 1 144 ? 11.062 -20.302 10.443 1.00 48.06 144 ALA A N 1
ATOM 1150 C CA . ALA A 1 144 ? 12.335 -19.657 10.184 1.00 48.06 144 ALA A CA 1
ATOM 1151 C C . ALA A 1 144 ? 13.336 -20.777 9.864 1.00 48.06 144 ALA A C 1
ATOM 1153 O O . ALA A 1 144 ? 13.753 -21.528 10.751 1.00 48.06 144 ALA A O 1
ATOM 1154 N N . GLY A 1 145 ? 13.685 -20.967 8.588 1.00 48.62 145 GLY A N 1
ATOM 1155 C C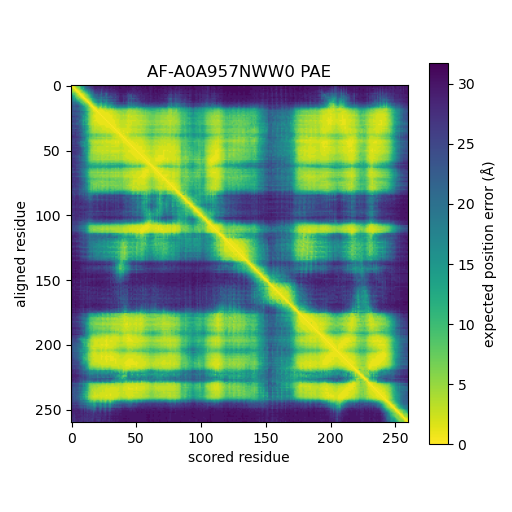A . GLY A 1 145 ? 14.837 -21.795 8.253 1.00 48.62 145 GLY A CA 1
ATOM 1156 C C . GLY A 1 145 ? 16.026 -21.269 9.056 1.00 48.62 145 GLY A C 1
ATOM 1157 O O . GLY A 1 145 ? 16.068 -20.070 9.336 1.00 48.62 145 GLY A O 1
ATOM 1158 N N . ARG A 1 146 ? 16.967 -22.140 9.462 1.00 42.31 146 ARG A N 1
ATOM 1159 C CA . ARG A 1 146 ? 18.199 -21.729 10.170 1.00 42.31 146 ARG A CA 1
ATOM 1160 C C . ARG A 1 146 ? 18.711 -20.429 9.545 1.00 42.31 146 ARG A C 1
ATOM 1162 O O . ARG A 1 146 ? 19.120 -20.455 8.383 1.00 42.31 146 ARG A O 1
ATOM 1169 N N . GLY A 1 147 ? 18.598 -19.321 10.284 1.00 41.78 147 GLY A N 1
ATOM 1170 C CA . GLY A 1 147 ? 18.766 -17.977 9.737 1.00 41.78 147 GLY A CA 1
ATOM 1171 C C . GLY A 1 147 ? 20.075 -17.856 8.965 1.00 41.78 147 GLY A C 1
ATOM 1172 O O . GLY A 1 147 ? 21.058 -18.525 9.288 1.00 41.78 147 GLY A O 1
ATOM 1173 N N . ARG A 1 148 ? 20.117 -16.994 7.943 1.00 49.94 148 ARG A N 1
ATOM 1174 C CA . ARG A 1 148 ? 21.325 -16.764 7.122 1.00 49.94 148 ARG A CA 1
ATOM 1175 C C . ARG A 1 148 ? 22.567 -16.413 7.965 1.00 49.94 148 ARG A C 1
ATOM 1177 O O . ARG A 1 148 ? 23.683 -16.652 7.518 1.00 49.94 148 ARG A O 1
ATOM 1184 N N . LEU A 1 149 ? 22.364 -15.934 9.195 1.00 45.00 149 LEU A N 1
ATOM 1185 C CA . LEU A 1 149 ? 23.393 -15.616 10.189 1.00 45.00 149 LEU A CA 1
ATOM 1186 C C . LEU A 1 149 ? 23.850 -16.813 11.043 1.00 45.00 149 LEU A C 1
ATOM 1188 O O . LEU A 1 149 ? 24.955 -16.798 11.568 1.00 45.00 149 LEU A O 1
ATOM 1192 N N . ALA A 1 150 ? 23.095 -17.914 11.106 1.00 42.44 150 ALA A N 1
ATOM 1193 C CA . ALA A 1 150 ? 23.528 -19.143 11.779 1.00 42.44 150 ALA A CA 1
ATOM 1194 C C . ALA A 1 150 ? 24.657 -19.887 11.029 1.00 42.44 150 ALA A C 1
ATOM 1196 O O . ALA A 1 150 ? 25.200 -20.862 11.557 1.00 42.44 150 ALA A O 1
ATOM 1197 N N . ARG A 1 151 ? 25.007 -19.440 9.810 1.00 50.44 151 ARG A N 1
ATOM 1198 C CA . ARG A 1 151 ? 26.133 -19.942 8.999 1.00 50.44 151 ARG A CA 1
ATOM 1199 C C . ARG A 1 151 ? 27.454 -19.203 9.227 1.00 50.44 151 ARG A C 1
ATOM 1201 O O . ARG A 1 151 ? 28.454 -19.603 8.643 1.00 50.44 151 ARG A O 1
ATOM 1208 N N . VAL A 1 152 ? 27.480 -18.165 10.062 1.00 50.50 152 VAL A N 1
ATOM 1209 C CA . VAL A 1 152 ? 28.698 -17.408 10.391 1.00 50.50 152 VAL A CA 1
ATOM 1210 C C . VAL A 1 152 ? 28.940 -17.413 11.904 1.00 50.50 152 VAL A C 1
ATOM 1212 O O . VAL A 1 152 ? 28.020 -17.615 12.689 1.00 50.50 152 VAL A O 1
ATOM 1215 N N . GLY A 1 153 ? 30.214 -17.322 12.303 1.00 54.53 153 GLY A N 1
ATOM 1216 C CA . GLY A 1 153 ? 30.727 -17.718 13.624 1.00 54.53 153 GLY A CA 1
ATOM 1217 C C . GLY A 1 153 ? 30.090 -17.057 14.858 1.00 54.53 153 GLY A C 1
ATOM 1218 O O . GLY A 1 153 ? 29.286 -16.130 14.765 1.00 54.53 153 GLY A O 1
ATOM 1219 N N . TYR A 1 154 ? 30.495 -17.546 16.038 1.00 54.50 154 TYR A N 1
ATOM 1220 C CA . TYR A 1 154 ? 2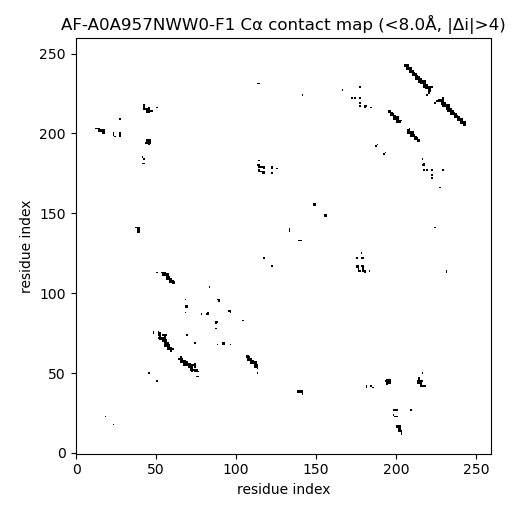9.923 -17.279 17.370 1.00 54.50 154 TYR A CA 1
ATOM 1221 C C . TYR A 1 154 ? 29.629 -15.805 17.718 1.00 54.50 154 TYR A C 1
ATOM 1223 O O . TYR A 1 154 ? 28.700 -15.551 18.480 1.00 54.50 154 TYR A O 1
ATOM 1231 N N . PHE A 1 155 ? 30.349 -14.836 17.144 1.00 53.12 155 PHE A N 1
ATOM 1232 C CA . PHE A 1 155 ? 30.112 -13.404 17.370 1.00 53.12 155 PHE A CA 1
ATOM 1233 C C . PHE A 1 155 ? 28.737 -12.933 16.857 1.00 53.12 155 PHE A C 1
ATOM 1235 O O . PHE A 1 155 ? 28.062 -12.151 17.521 1.00 53.12 155 PHE A O 1
ATOM 1242 N N . SER A 1 156 ? 28.264 -13.477 15.729 1.00 47.56 156 SER A N 1
ATOM 1243 C CA . SER A 1 156 ? 26.933 -13.160 15.187 1.00 47.56 156 SER A CA 1
ATOM 1244 C C . SER A 1 156 ? 25.799 -13.654 16.091 1.00 47.56 156 SER A C 1
ATOM 1246 O O . SER A 1 156 ? 24.794 -12.971 16.238 1.00 47.56 156 SER A O 1
ATOM 1248 N N . ARG A 1 157 ? 25.991 -14.794 16.772 1.00 55.06 157 ARG A N 1
ATOM 1249 C CA . ARG A 1 157 ? 25.016 -15.362 17.719 1.00 55.06 157 ARG A CA 1
ATOM 1250 C C . ARG A 1 157 ? 24.860 -14.511 18.973 1.00 55.06 157 ARG A C 1
ATOM 1252 O O . ARG A 1 157 ? 23.771 -14.453 19.527 1.00 55.06 157 ARG A O 1
ATOM 1259 N N . LEU A 1 158 ? 25.935 -13.858 19.416 1.00 55.72 158 LEU A N 1
ATOM 1260 C CA . LEU A 1 158 ? 25.880 -12.937 20.549 1.00 55.72 158 LEU A CA 1
ATOM 1261 C C . LEU A 1 158 ? 25.116 -11.660 20.174 1.00 55.72 158 LEU A C 1
ATOM 1263 O O . LEU A 1 158 ? 24.274 -11.218 20.945 1.00 55.72 158 LEU A O 1
ATOM 1267 N N . VAL A 1 159 ? 25.356 -11.109 18.979 1.00 57.50 159 VAL A N 1
ATOM 1268 C CA . VAL A 1 159 ? 24.617 -9.940 18.467 1.00 57.50 159 VAL A CA 1
ATOM 1269 C C . VAL A 1 159 ? 23.136 -10.268 18.268 1.00 57.50 159 VAL A C 1
ATOM 1271 O O . VAL A 1 159 ? 22.288 -9.490 18.687 1.00 57.50 159 VAL A O 1
ATOM 1274 N N . ASP A 1 160 ? 22.820 -11.437 17.710 1.00 49.47 160 ASP A N 1
ATOM 1275 C CA . ASP A 1 160 ? 21.442 -11.899 17.504 1.00 49.47 160 ASP A CA 1
ATOM 1276 C C . ASP A 1 160 ? 20.713 -12.139 18.840 1.00 49.47 160 ASP A C 1
ATOM 1278 O O . ASP A 1 160 ? 19.561 -11.741 19.018 1.00 49.47 160 ASP A O 1
ATOM 1282 N N . ALA A 1 161 ? 21.410 -12.696 19.839 1.00 55.56 161 ALA A N 1
ATOM 1283 C CA . ALA A 1 161 ? 20.882 -12.853 21.193 1.00 55.56 161 ALA A CA 1
ATOM 1284 C C . ALA A 1 161 ? 20.676 -11.503 21.900 1.00 55.56 161 ALA A C 1
ATOM 1286 O O . ALA A 1 161 ? 19.653 -11.307 22.549 1.00 55.56 161 ALA A O 1
ATOM 1287 N N . LEU A 1 162 ? 21.602 -10.551 21.752 1.00 58.59 162 LEU A N 1
ATOM 1288 C CA . LEU A 1 162 ? 21.470 -9.203 22.315 1.00 58.59 162 LEU A CA 1
ATOM 1289 C C . LEU A 1 162 ? 20.345 -8.411 21.634 1.00 58.59 162 LEU A C 1
ATOM 1291 O O . LEU A 1 162 ? 19.586 -7.727 22.317 1.00 58.59 162 LEU A O 1
ATOM 1295 N N . PHE A 1 163 ? 20.178 -8.558 20.317 1.00 54.53 163 PHE A N 1
ATOM 1296 C CA . PHE A 1 163 ? 19.051 -7.993 19.576 1.00 54.53 163 PHE A CA 1
ATOM 1297 C C . PHE A 1 163 ? 17.727 -8.612 20.045 1.00 54.53 163 PHE A C 1
ATOM 1299 O O . PHE A 1 163 ? 16.796 -7.883 20.384 1.00 54.53 163 PHE A O 1
ATOM 1306 N N . SER A 1 164 ? 17.682 -9.936 20.204 1.00 53.09 164 SER A N 1
ATOM 1307 C CA . SER A 1 164 ? 16.528 -10.665 20.745 1.00 53.09 164 SER A CA 1
ATOM 1308 C C . SER A 1 164 ? 16.173 -10.236 22.174 1.00 53.09 164 SER A C 1
ATOM 1310 O O . SER A 1 164 ? 15.008 -10.006 22.480 1.00 53.09 164 SER A O 1
ATOM 1312 N N . ILE A 1 165 ? 17.163 -10.045 23.052 1.00 55.50 165 ILE A N 1
ATOM 1313 C CA . ILE A 1 165 ? 16.956 -9.544 24.421 1.00 55.50 165 ILE A CA 1
ATOM 1314 C C . ILE A 1 165 ? 16.476 -8.082 24.404 1.00 55.50 165 ILE A C 1
ATOM 1316 O O . ILE A 1 165 ? 15.599 -7.715 25.186 1.00 55.50 165 ILE A O 1
ATOM 1320 N N . SER A 1 166 ? 16.967 -7.257 23.473 1.00 50.50 166 SER A N 1
ATOM 1321 C CA . SER A 1 166 ? 16.477 -5.882 23.290 1.00 50.50 166 SER A CA 1
ATOM 1322 C C . SER A 1 166 ? 15.017 -5.823 22.812 1.00 50.50 166 SER A C 1
ATOM 1324 O O . SER A 1 166 ? 14.299 -4.880 23.151 1.00 50.50 166 SER A O 1
ATOM 1326 N N . LEU A 1 167 ? 14.547 -6.855 22.097 1.00 50.91 167 LEU A N 1
ATOM 1327 C CA . LEU A 1 167 ? 13.147 -7.002 21.685 1.00 50.91 167 LEU A CA 1
ATOM 1328 C C . LEU A 1 167 ? 12.234 -7.352 22.873 1.00 50.91 167 LEU A C 1
ATOM 1330 O O . LEU A 1 167 ? 11.110 -6.855 22.931 1.00 50.91 167 LEU A O 1
ATOM 1334 N N . PHE A 1 168 ? 12.720 -8.109 23.866 1.00 48.72 168 PHE A N 1
ATOM 1335 C CA . PHE A 1 168 ? 11.970 -8.400 25.101 1.00 48.72 168 PHE A CA 1
ATOM 1336 C C . PHE A 1 168 ? 11.771 -7.171 26.000 1.00 48.72 168 PHE A C 1
ATOM 1338 O O . PHE A 1 168 ? 10.789 -7.106 26.737 1.00 48.72 168 PHE A O 1
ATOM 1345 N N . GLY A 1 169 ? 12.674 -6.187 25.932 1.00 43.22 169 GLY A N 1
ATOM 1346 C CA . GLY A 1 169 ? 12.585 -4.950 26.714 1.00 43.22 169 GLY A CA 1
ATOM 1347 C C . GLY A 1 169 ? 11.548 -3.941 26.204 1.00 43.22 169 GLY A C 1
ATOM 1348 O O . GLY A 1 169 ? 11.226 -2.989 26.915 1.00 43.22 169 GLY A O 1
ATOM 1349 N N . ARG A 1 170 ? 11.004 -4.118 24.990 1.00 49.25 170 ARG A N 1
ATOM 1350 C CA . ARG A 1 170 ? 9.987 -3.216 24.428 1.00 49.25 170 ARG A CA 1
ATOM 1351 C C . ARG A 1 170 ? 8.586 -3.742 24.728 1.00 49.25 170 ARG A C 1
ATOM 1353 O O . ARG A 1 170 ? 8.186 -4.785 24.214 1.00 49.25 170 ARG A O 1
ATOM 1360 N N . GLY A 1 171 ? 7.832 -2.983 25.529 1.00 41.50 171 GLY A N 1
ATOM 1361 C CA . GLY A 1 171 ? 6.445 -3.279 25.910 1.00 41.50 171 GLY A CA 1
ATOM 1362 C C . GLY A 1 171 ? 5.571 -3.719 24.730 1.00 41.50 171 GLY A C 1
ATOM 1363 O O . GLY A 1 171 ? 5.772 -3.264 23.603 1.00 41.50 171 GLY A O 1
ATOM 1364 N N . ARG A 1 172 ? 4.635 -4.643 24.984 1.00 43.97 172 ARG A N 1
ATOM 1365 C CA . ARG A 1 172 ? 3.703 -5.195 23.985 1.00 43.97 172 ARG A CA 1
ATOM 1366 C C . ARG A 1 172 ? 2.987 -4.058 23.246 1.00 43.97 172 ARG A C 1
ATOM 1368 O O . ARG A 1 172 ? 2.324 -3.254 23.893 1.00 43.97 172 ARG A O 1
ATOM 1375 N N . VAL A 1 173 ? 3.094 -4.016 21.913 1.00 45.69 173 VAL A N 1
ATOM 1376 C CA . VAL A 1 173 ? 2.118 -3.261 21.108 1.00 45.69 173 VAL A CA 1
ATOM 1377 C C . VAL A 1 173 ? 0.774 -3.938 21.348 1.00 45.69 173 VAL A C 1
ATOM 1379 O O . VAL A 1 173 ? 0.735 -5.177 21.355 1.00 45.69 173 VAL A O 1
ATOM 1382 N N . PRO A 1 174 ? -0.302 -3.186 21.602 1.00 51.06 174 PRO A N 1
ATOM 1383 C CA . PRO A 1 174 ? -1.627 -3.772 21.643 1.00 51.06 174 PRO A CA 1
ATOM 1384 C C . PRO A 1 174 ? -1.849 -4.487 20.300 1.00 51.06 174 PRO A C 1
ATOM 1386 O O . PRO A 1 174 ? -1.713 -3.899 19.235 1.00 51.06 174 PRO A O 1
ATOM 1389 N N . GLY A 1 175 ? -2.077 -5.802 20.324 1.00 56.16 175 GLY A N 1
ATOM 1390 C CA . GLY A 1 175 ? -2.284 -6.597 19.103 1.00 56.16 175 GLY A CA 1
ATOM 1391 C C . GLY A 1 175 ? -3.641 -6.341 18.439 1.00 56.16 175 GLY A C 1
ATOM 1392 O O . GLY A 1 175 ? -4.086 -7.163 17.642 1.00 56.16 175 GLY A O 1
ATOM 1393 N N . ASP A 1 176 ? -4.319 -5.260 18.820 1.00 64.31 176 ASP A N 1
ATOM 1394 C CA . ASP A 1 176 ? -5.645 -4.862 18.362 1.00 64.31 176 ASP A CA 1
ATOM 1395 C C . ASP A 1 176 ? -5.614 -4.303 16.940 1.00 64.31 176 ASP A C 1
ATOM 1397 O O . ASP A 1 176 ? -6.400 -4.755 16.113 1.00 64.31 176 ASP A O 1
ATOM 1401 N N . ALA A 1 177 ? -4.652 -3.439 16.617 1.00 69.25 177 ALA A N 1
ATOM 1402 C CA . ALA A 1 177 ? -4.498 -2.849 15.292 1.00 69.25 177 ALA A CA 1
ATOM 1403 C C . ALA A 1 177 ? -4.137 -3.903 14.232 1.00 69.25 177 ALA A C 1
ATOM 1405 O O . ALA A 1 177 ? -4.763 -3.962 13.181 1.00 69.25 177 ALA A O 1
ATOM 1406 N N . SER A 1 178 ? -3.195 -4.809 14.522 1.00 72.81 178 SER A N 1
ATOM 1407 C CA . SER A 1 178 ? -2.828 -5.906 13.603 1.00 72.81 178 SER A CA 1
ATOM 1408 C C . SER A 1 178 ? -3.994 -6.876 13.367 1.00 72.81 178 SER A C 1
ATOM 1410 O O . SER A 1 178 ? -4.195 -7.365 12.254 1.00 72.81 178 SER A O 1
ATOM 1412 N N . ALA A 1 179 ? -4.792 -7.152 14.406 1.00 73.19 179 ALA A N 1
ATOM 1413 C CA . ALA A 1 179 ? -5.986 -7.987 14.300 1.00 73.19 179 ALA A CA 1
ATOM 1414 C C . ALA A 1 179 ? -7.089 -7.321 13.466 1.00 73.19 179 ALA A C 1
ATOM 1416 O O . ALA A 1 179 ? -7.630 -7.956 12.562 1.00 73.19 179 ALA A O 1
ATOM 1417 N N . ALA A 1 180 ? -7.376 -6.046 13.738 1.00 77.88 180 ALA A N 1
ATOM 1418 C CA . ALA A 1 180 ? -8.323 -5.239 12.977 1.00 77.88 180 ALA A CA 1
ATOM 1419 C C . ALA A 1 180 ? -7.917 -5.147 11.501 1.00 77.88 180 ALA A C 1
ATOM 1421 O O . ALA A 1 180 ? -8.726 -5.416 10.614 1.00 77.88 180 ALA A O 1
ATOM 1422 N N . ALA A 1 181 ? -6.637 -4.861 11.246 1.00 82.00 181 ALA A N 1
ATOM 1423 C CA . ALA A 1 181 ? -6.086 -4.753 9.905 1.00 82.00 181 ALA A CA 1
ATOM 1424 C C . ALA A 1 181 ? -6.236 -6.056 9.112 1.00 82.00 181 ALA A C 1
ATOM 1426 O O . ALA A 1 181 ? -6.650 -6.029 7.951 1.00 82.00 181 ALA A O 1
ATOM 1427 N N . ALA A 1 182 ? -5.913 -7.189 9.743 1.00 81.75 182 ALA A N 1
ATOM 1428 C CA . ALA A 1 182 ? -6.016 -8.506 9.130 1.00 81.75 182 ALA A CA 1
ATOM 1429 C C . ALA A 1 182 ? -7.474 -8.882 8.826 1.00 81.75 182 ALA A C 1
ATOM 1431 O O . ALA A 1 182 ? -7.753 -9.334 7.721 1.00 81.75 182 ALA A O 1
ATOM 1432 N N . LEU A 1 183 ? -8.408 -8.636 9.752 1.00 81.88 183 LEU A N 1
ATOM 1433 C CA . LEU A 1 183 ? -9.835 -8.886 9.524 1.00 81.88 183 LEU A CA 1
ATOM 1434 C C . LEU A 1 183 ? -10.400 -8.048 8.377 1.00 81.88 183 LEU A C 1
ATOM 1436 O O . LEU A 1 183 ? -11.043 -8.595 7.480 1.00 81.88 183 LEU A O 1
ATOM 1440 N N . GLY A 1 184 ? -10.131 -6.738 8.378 1.00 84.19 184 GLY A N 1
ATOM 1441 C CA . GLY A 1 184 ? -10.569 -5.853 7.298 1.00 84.19 184 GLY A CA 1
ATOM 1442 C C . GLY A 1 184 ? -10.004 -6.285 5.942 1.00 84.19 184 GLY A C 1
ATOM 1443 O O . GLY A 1 184 ? -10.712 -6.277 4.933 1.00 84.19 184 GLY A O 1
ATOM 1444 N N . TYR A 1 185 ? -8.751 -6.751 5.925 1.00 87.56 185 TYR A N 1
ATOM 1445 C CA . TYR A 1 185 ? -8.081 -7.168 4.700 1.00 87.56 185 TYR A CA 1
ATOM 1446 C C . TYR A 1 185 ? -8.610 -8.517 4.195 1.00 87.56 185 TYR A C 1
ATOM 1448 O O . TYR A 1 185 ? -8.901 -8.646 3.009 1.00 87.56 185 TYR A O 1
ATOM 1456 N N . GLU A 1 186 ? -8.824 -9.499 5.077 1.00 85.69 186 GLU A N 1
ATOM 1457 C CA . GLU A 1 186 ? -9.446 -10.786 4.728 1.00 85.69 186 GLU A CA 1
ATOM 1458 C C . GLU A 1 186 ? -10.869 -10.594 4.177 1.00 85.69 186 GLU A C 1
ATOM 1460 O O . GLU A 1 186 ? -11.246 -11.203 3.169 1.00 85.69 186 GLU A O 1
ATOM 1465 N N . GLN A 1 187 ? -11.661 -9.707 4.785 1.00 84.25 187 GLN A N 1
ATOM 1466 C CA . GLN A 1 187 ? -12.995 -9.373 4.285 1.00 84.25 187 GLN A CA 1
ATOM 1467 C C . GLN A 1 187 ? -12.925 -8.740 2.888 1.00 84.25 187 GLN A C 1
ATOM 1469 O O . GLN A 1 187 ? -13.699 -9.093 1.995 1.00 84.25 187 GLN A O 1
ATOM 1474 N N . ARG A 1 188 ? -11.963 -7.842 2.657 1.00 83.62 188 ARG A N 1
ATOM 1475 C CA . ARG A 1 188 ? -11.743 -7.235 1.341 1.00 83.62 188 ARG A CA 1
ATOM 1476 C C . ARG A 1 188 ? -11.344 -8.285 0.305 1.00 83.62 188 ARG A C 1
ATOM 1478 O O . ARG A 1 188 ? -11.972 -8.341 -0.753 1.00 83.62 188 ARG A O 1
ATOM 1485 N N . LEU A 1 189 ? -10.355 -9.119 0.616 1.00 85.56 189 LEU A N 1
ATOM 1486 C CA . LEU A 1 189 ? -9.832 -10.138 -0.292 1.00 85.56 189 LEU A CA 1
ATOM 1487 C C . LEU A 1 189 ? -10.906 -11.177 -0.648 1.00 85.56 189 LEU A C 1
ATOM 1489 O O . LEU A 1 189 ? -11.033 -11.546 -1.808 1.00 85.56 189 LEU A O 1
ATOM 1493 N N . SER A 1 190 ? -11.736 -11.583 0.318 1.00 84.31 190 SER A N 1
ATOM 1494 C CA . SER A 1 190 ? -12.860 -12.500 0.068 1.00 84.31 190 SER A CA 1
ATOM 1495 C C . SER A 1 190 ? -13.980 -11.883 -0.777 1.00 84.31 190 SER A C 1
ATOM 1497 O O . SER A 1 190 ? -14.632 -12.597 -1.536 1.00 84.31 190 SER A O 1
ATOM 1499 N N . SER A 1 191 ? -14.200 -10.566 -0.684 1.00 84.25 191 SER A N 1
ATOM 1500 C CA . SER A 1 191 ? -15.194 -9.863 -1.509 1.00 84.25 191 SER A CA 1
ATOM 1501 C C . SER A 1 191 ? -14.755 -9.681 -2.967 1.00 84.25 191 SER A C 1
ATOM 1503 O O . SER A 1 191 ? -15.590 -9.678 -3.870 1.00 84.25 191 SER A O 1
ATOM 1505 N N . ASN A 1 192 ? -13.453 -9.491 -3.197 1.00 83.00 192 ASN A N 1
ATOM 1506 C CA . ASN A 1 192 ? -12.866 -9.262 -4.512 1.00 83.00 192 ASN A CA 1
ATOM 1507 C C . ASN A 1 192 ? -11.368 -9.591 -4.461 1.00 83.00 192 ASN A C 1
ATOM 1509 O O . ASN A 1 192 ? -10.550 -8.741 -4.097 1.00 83.00 192 ASN A O 1
ATOM 1513 N N . GLU A 1 193 ? -11.021 -10.827 -4.814 1.00 87.81 193 GLU A N 1
ATOM 1514 C CA . GLU A 1 193 ? -9.642 -11.301 -4.779 1.00 87.81 193 GLU A CA 1
ATOM 1515 C C . GLU A 1 193 ? -8.828 -10.633 -5.893 1.00 87.81 193 GLU A C 1
ATOM 1517 O O . GLU A 1 193 ? -8.961 -10.948 -7.078 1.00 87.81 193 GLU A O 1
ATOM 1522 N N . ARG A 1 194 ? -7.986 -9.669 -5.510 1.00 87.88 194 ARG A N 1
ATOM 1523 C CA . ARG A 1 194 ? -7.132 -8.928 -6.436 1.00 87.88 194 ARG A CA 1
ATOM 1524 C C . ARG A 1 194 ? -5.767 -8.670 -5.821 1.00 87.88 194 ARG A C 1
ATOM 1526 O O . ARG A 1 194 ? -5.666 -8.147 -4.716 1.00 87.88 194 ARG A O 1
ATOM 1533 N N . TYR A 1 195 ? -4.733 -8.947 -6.607 1.00 92.06 195 TYR A N 1
ATOM 1534 C CA . TYR A 1 195 ? -3.346 -8.639 -6.279 1.00 92.06 195 TYR A CA 1
ATOM 1535 C C . TYR A 1 195 ? -2.810 -7.604 -7.263 1.00 92.06 195 TYR A C 1
ATOM 1537 O O . TYR A 1 195 ? -2.993 -7.746 -8.475 1.00 92.06 195 TYR A O 1
ATOM 1545 N N . CYS A 1 196 ? -2.189 -6.542 -6.753 1.00 94.25 196 CYS A N 1
ATOM 1546 C CA . CYS A 1 196 ? -1.761 -5.406 -7.566 1.00 94.25 196 CYS A CA 1
ATOM 1547 C C . CYS A 1 196 ? -0.302 -5.037 -7.300 1.00 94.25 196 CYS A C 1
ATOM 1549 O O . CYS A 1 196 ? 0.181 -5.105 -6.173 1.00 94.25 196 CYS A O 1
ATOM 1551 N N . TYR A 1 197 ? 0.384 -4.606 -8.352 1.00 95.44 197 TYR A N 1
ATOM 1552 C CA . TYR A 1 197 ? 1.704 -3.998 -8.283 1.00 95.44 197 TYR A CA 1
ATOM 1553 C C . TYR A 1 197 ? 1.766 -2.834 -9.274 1.00 95.44 197 TYR A C 1
ATOM 1555 O O . TYR A 1 197 ? 0.994 -2.769 -10.235 1.00 95.44 197 TYR A O 1
ATOM 1563 N N . TYR A 1 198 ? 2.714 -1.928 -9.061 1.00 95.81 198 TYR A N 1
ATOM 1564 C CA . TYR A 1 198 ? 2.931 -0.766 -9.917 1.00 95.81 198 TYR A CA 1
ATOM 1565 C C . TYR A 1 198 ? 4.278 -0.891 -10.617 1.00 95.81 198 TYR A C 1
ATOM 1567 O O . TYR A 1 198 ? 5.289 -1.191 -9.987 1.00 95.81 198 TYR A O 1
ATOM 1575 N N . GLY A 1 199 ? 4.297 -0.675 -11.930 1.00 95.44 199 GLY A N 1
ATOM 1576 C CA . GLY A 1 199 ? 5.495 -0.812 -12.752 1.00 95.44 199 GLY A CA 1
ATOM 1577 C C . GLY A 1 199 ? 5.907 0.510 -13.387 1.00 95.44 199 GLY A C 1
ATOM 1578 O O . GLY A 1 199 ? 5.060 1.268 -13.861 1.00 95.44 199 GLY A O 1
ATOM 1579 N N . ARG A 1 200 ? 7.213 0.776 -13.439 1.00 93.94 200 ARG A N 1
ATOM 1580 C CA . ARG A 1 200 ? 7.780 1.941 -14.125 1.00 93.94 200 ARG A CA 1
ATOM 1581 C C . ARG A 1 200 ? 9.092 1.587 -14.816 1.00 93.94 200 ARG A C 1
ATOM 1583 O O . ARG A 1 200 ? 9.929 0.891 -14.252 1.00 93.94 200 ARG A O 1
ATOM 1590 N N . VAL A 1 201 ? 9.294 2.138 -16.011 1.00 94.81 201 VAL A N 1
ATOM 1591 C CA . VAL A 1 201 ? 10.559 2.056 -16.752 1.00 94.81 201 VAL A CA 1
ATOM 1592 C C . VAL A 1 201 ? 11.272 3.405 -16.698 1.00 94.81 201 VAL A C 1
ATOM 1594 O O . VAL A 1 201 ? 10.674 4.436 -17.005 1.00 94.81 201 VAL A O 1
ATOM 1597 N N . VAL A 1 202 ? 12.545 3.407 -16.304 1.00 92.38 202 VAL A N 1
ATOM 1598 C CA . VAL A 1 202 ? 13.364 4.621 -16.163 1.00 92.38 202 VAL A CA 1
ATOM 1599 C C . VAL A 1 202 ? 14.709 4.426 -16.845 1.00 92.38 202 VAL A C 1
ATOM 1601 O O . VAL A 1 202 ? 15.357 3.405 -16.642 1.00 92.38 202 VAL A O 1
ATOM 1604 N N . GLN A 1 203 ? 15.169 5.416 -17.608 1.00 90.56 203 GLN A N 1
ATOM 1605 C CA . GLN A 1 203 ? 16.560 5.458 -18.057 1.00 90.56 203 GLN A CA 1
ATOM 1606 C C . GLN A 1 203 ? 17.409 6.235 -17.041 1.00 90.56 203 GLN A C 1
ATOM 1608 O O . GLN A 1 203 ? 17.120 7.391 -16.746 1.00 90.56 203 GLN A O 1
ATOM 1613 N N . GLN A 1 204 ? 18.470 5.616 -16.522 1.00 89.44 204 GLN A N 1
ATOM 1614 C CA . GLN A 1 204 ? 19.451 6.267 -15.647 1.00 89.44 204 GLN A CA 1
ATOM 1615 C C . GLN A 1 204 ? 20.863 6.057 -16.201 1.00 89.44 204 GLN A C 1
ATOM 1617 O O . GLN A 1 204 ? 21.487 5.011 -16.012 1.00 89.44 204 GLN A O 1
ATOM 1622 N N . GLY A 1 205 ? 21.369 7.061 -16.923 1.00 86.44 205 GLY A N 1
ATOM 1623 C CA . GLY A 1 205 ? 22.659 6.967 -17.610 1.00 86.44 205 GLY A CA 1
ATOM 1624 C C . GLY A 1 205 ? 22.669 5.791 -18.601 1.00 86.44 205 GLY A C 1
ATOM 1625 O O . GLY A 1 205 ? 21.794 5.746 -19.468 1.00 86.44 205 GLY A O 1
ATOM 1626 N N . PRO A 1 206 ? 23.608 4.829 -18.493 1.00 87.88 206 PRO A N 1
ATOM 1627 C CA . PRO A 1 206 ? 23.657 3.667 -19.384 1.00 87.88 206 PRO A CA 1
ATOM 1628 C C . PRO A 1 206 ? 22.634 2.574 -19.028 1.00 87.88 206 PRO A C 1
ATOM 1630 O O . PRO A 1 206 ? 22.444 1.642 -19.809 1.00 87.88 206 PRO A O 1
ATOM 1633 N N . TRP A 1 207 ? 21.980 2.665 -17.867 1.00 91.38 207 TRP A N 1
ATOM 1634 C CA . TRP A 1 207 ? 21.088 1.626 -17.363 1.00 91.38 207 TRP A CA 1
ATOM 1635 C C . TRP A 1 207 ? 19.638 1.900 -17.729 1.00 91.38 207 TRP A C 1
ATOM 1637 O O . TRP A 1 207 ? 19.120 2.996 -17.510 1.00 91.38 207 TRP A O 1
ATOM 1647 N N . LEU A 1 208 ? 18.968 0.861 -18.214 1.00 92.31 208 LEU A N 1
ATOM 1648 C CA . LEU A 1 208 ? 17.517 0.811 -18.248 1.00 92.31 208 LEU A CA 1
ATOM 1649 C C . LEU A 1 208 ? 17.035 0.132 -16.963 1.00 92.31 208 LEU A C 1
ATOM 1651 O O . LEU A 1 208 ? 17.353 -1.029 -16.722 1.00 92.31 208 LEU A O 1
ATOM 1655 N N . VAL A 1 209 ? 16.287 0.848 -16.133 1.00 94.69 209 VAL A N 1
ATOM 1656 C CA . VAL A 1 209 ? 15.823 0.380 -14.824 1.00 94.69 209 VAL A CA 1
ATOM 1657 C C . VAL A 1 209 ? 14.333 0.065 -14.893 1.00 94.69 209 VAL A C 1
ATOM 1659 O O . VAL A 1 209 ? 13.522 0.936 -15.212 1.00 94.69 209 VAL A O 1
ATOM 1662 N N . LEU A 1 210 ? 13.968 -1.176 -14.578 1.00 95.88 210 LEU A N 1
ATOM 1663 C CA . LEU A 1 210 ? 12.582 -1.599 -14.382 1.00 95.88 210 LEU A CA 1
ATOM 1664 C C . LEU A 1 210 ? 12.289 -1.594 -12.883 1.00 95.88 210 LEU A C 1
ATOM 1666 O O . LEU A 1 210 ? 12.911 -2.349 -12.138 1.00 95.88 210 LEU A O 1
ATOM 1670 N N . GLN A 1 211 ? 11.375 -0.737 -12.443 1.00 96.00 211 GLN A N 1
ATOM 1671 C CA . GLN A 1 211 ? 10.961 -0.630 -11.048 1.00 96.00 211 GLN A CA 1
ATOM 1672 C C . GLN A 1 211 ? 9.586 -1.267 -10.867 1.00 96.00 211 GLN A C 1
ATOM 1674 O O . GLN A 1 211 ? 8.655 -0.945 -11.607 1.00 96.00 211 GLN A O 1
ATOM 1679 N N . TYR A 1 212 ? 9.468 -2.119 -9.856 1.00 97.00 212 TYR A N 1
ATOM 1680 C CA . TYR A 1 212 ? 8.222 -2.722 -9.403 1.00 97.00 212 TYR A CA 1
ATOM 1681 C C . TYR A 1 212 ? 7.984 -2.297 -7.963 1.00 97.00 212 TYR A C 1
ATOM 1683 O O . TYR A 1 212 ? 8.865 -2.475 -7.123 1.00 97.00 212 TYR A O 1
ATOM 1691 N N . TRP A 1 213 ? 6.811 -1.743 -7.694 1.00 97.25 213 TRP A N 1
ATOM 1692 C CA . TRP A 1 213 ? 6.396 -1.284 -6.378 1.00 97.25 213 TRP A CA 1
ATOM 1693 C C . TRP A 1 213 ? 5.206 -2.105 -5.901 1.00 97.25 213 TRP A C 1
ATOM 1695 O O . TRP A 1 213 ? 4.259 -2.340 -6.658 1.00 97.25 213 TRP A O 1
ATOM 1705 N N . PHE A 1 214 ? 5.259 -2.513 -4.642 1.00 96.06 214 PHE A N 1
ATOM 1706 C CA . PHE A 1 214 ? 4.251 -3.333 -3.989 1.00 96.06 214 PHE A CA 1
ATOM 1707 C C . PHE A 1 214 ? 3.742 -2.581 -2.777 1.00 96.06 214 PHE A C 1
ATOM 1709 O O . PHE A 1 214 ? 4.536 -2.134 -1.952 1.00 96.06 214 PHE A O 1
ATOM 1716 N N . PHE A 1 215 ? 2.428 -2.444 -2.694 1.00 95.00 215 PHE A N 1
ATOM 1717 C CA . PHE A 1 215 ? 1.777 -1.793 -1.575 1.00 95.00 215 PHE A CA 1
ATOM 1718 C C . PHE A 1 215 ? 1.076 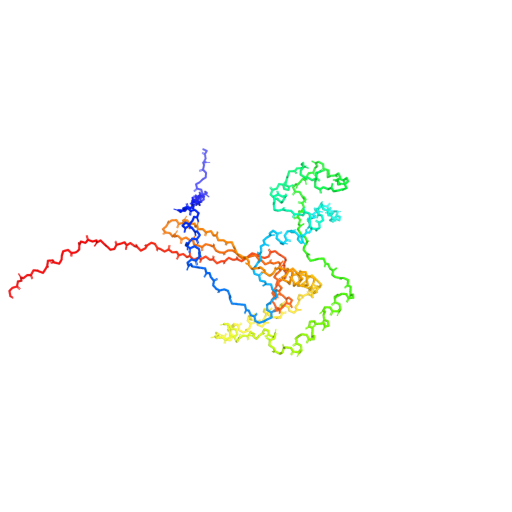-2.833 -0.709 1.00 95.00 215 PHE A C 1
ATOM 1720 O O . PHE A 1 215 ? 0.357 -3.686 -1.232 1.00 95.00 215 PHE A O 1
ATOM 1727 N N . TYR A 1 216 ? 1.260 -2.746 0.602 1.00 93.19 216 TYR A N 1
ATOM 1728 C CA . TYR A 1 216 ? 0.636 -3.622 1.581 1.00 93.19 216 TYR A CA 1
ATOM 1729 C C . TYR A 1 216 ? -0.170 -2.787 2.569 1.00 93.19 216 TYR A C 1
ATOM 1731 O O . TYR A 1 216 ? 0.279 -1.753 3.060 1.00 93.19 216 TYR A O 1
ATOM 1739 N N . TYR A 1 217 ? -1.365 -3.271 2.899 1.00 91.50 217 TYR A N 1
ATOM 1740 C CA . TYR A 1 217 ? -2.246 -2.614 3.865 1.00 91.50 217 TYR A CA 1
ATOM 1741 C C . TYR A 1 217 ? -1.592 -2.484 5.243 1.00 91.50 217 TYR A C 1
ATOM 1743 O O . TYR A 1 217 ? -1.766 -1.476 5.926 1.00 91.50 217 TYR A O 1
ATOM 1751 N N . TYR A 1 218 ? -0.846 -3.513 5.646 1.00 88.31 218 TYR A N 1
ATOM 1752 C CA . TYR A 1 218 ? -0.216 -3.586 6.950 1.00 88.31 218 TYR A CA 1
ATOM 1753 C C . TYR A 1 218 ? 1.050 -4.432 6.878 1.00 88.31 218 TYR A C 1
ATOM 1755 O O . TYR A 1 218 ? 1.065 -5.496 6.260 1.00 88.31 218 TYR A O 1
ATOM 1763 N N . ASN A 1 219 ? 2.087 -3.982 7.566 1.00 83.69 219 ASN A N 1
ATOM 1764 C CA . ASN A 1 219 ? 3.255 -4.772 7.893 1.00 83.69 219 ASN A CA 1
ATOM 1765 C C . ASN A 1 219 ? 3.118 -5.206 9.349 1.00 83.69 219 ASN A C 1
ATOM 1767 O O . ASN A 1 219 ? 3.119 -4.372 10.247 1.00 83.69 219 ASN A O 1
ATOM 1771 N N . ASN A 1 220 ? 2.960 -6.506 9.586 1.00 75.94 220 ASN A N 1
ATOM 1772 C CA . ASN A 1 220 ? 2.838 -7.085 10.923 1.00 75.94 220 ASN A CA 1
ATOM 1773 C C . ASN A 1 220 ? 4.135 -7.776 11.366 1.00 75.94 220 ASN A C 1
ATOM 1775 O O . ASN A 1 220 ? 4.079 -8.810 12.039 1.00 75.94 220 ASN A O 1
ATOM 1779 N N . TRP A 1 221 ? 5.307 -7.292 10.949 1.00 65.81 221 TRP A N 1
ATOM 1780 C CA . TRP A 1 221 ? 6.571 -7.975 11.215 1.00 65.81 221 TRP A CA 1
ATOM 1781 C C . TRP A 1 221 ? 6.785 -8.223 12.714 1.00 65.81 221 TRP A C 1
ATOM 1783 O O . TRP A 1 221 ? 7.246 -9.305 13.087 1.00 65.81 221 TRP A O 1
ATOM 1793 N N . ARG A 1 222 ? 6.368 -7.307 13.597 1.00 62.78 222 ARG A N 1
ATOM 1794 C CA . ARG A 1 222 ? 6.453 -7.481 15.052 1.00 62.78 222 ARG A CA 1
ATOM 1795 C C . ARG A 1 222 ? 5.411 -8.453 15.597 1.00 62.78 222 ARG A C 1
ATOM 1797 O O . ARG A 1 222 ? 5.783 -9.352 16.352 1.00 62.78 222 ARG A O 1
ATOM 1804 N N . THR A 1 223 ? 4.135 -8.306 15.246 1.00 59.56 223 THR A N 1
ATOM 1805 C CA . THR A 1 223 ? 3.059 -9.159 15.797 1.00 59.56 223 THR A CA 1
ATOM 1806 C C . THR A 1 223 ? 2.965 -10.544 15.161 1.00 59.56 223 THR A C 1
ATOM 1808 O O . THR A 1 223 ? 2.598 -11.496 15.845 1.00 59.56 223 THR A O 1
ATOM 1811 N N . GLY A 1 224 ? 3.306 -10.680 13.880 1.00 55.12 224 GLY A N 1
ATOM 1812 C CA . GLY A 1 224 ? 3.253 -11.936 13.127 1.00 55.12 224 GLY A CA 1
ATOM 1813 C C . GLY A 1 224 ? 4.550 -12.741 13.134 1.00 55.12 224 GLY A C 1
ATOM 1814 O O . GLY A 1 224 ? 4.501 -13.966 13.078 1.00 55.12 224 GLY A O 1
ATOM 1815 N N . PHE A 1 225 ? 5.709 -12.079 13.227 1.00 54.72 225 PHE A N 1
ATOM 1816 C CA . PHE A 1 225 ? 7.011 -12.732 13.026 1.00 54.72 225 PHE A CA 1
ATOM 1817 C C . PHE A 1 225 ? 8.069 -12.379 14.087 1.00 54.72 225 PHE A C 1
ATOM 1819 O O . PHE A 1 225 ? 9.244 -12.694 13.902 1.00 54.72 225 PHE A O 1
ATOM 1826 N N . ALA A 1 226 ? 7.673 -11.756 15.206 1.00 57.03 226 ALA A N 1
ATOM 1827 C CA . ALA A 1 226 ? 8.566 -11.316 16.290 1.00 57.03 226 ALA A CA 1
ATOM 1828 C C . ALA A 1 226 ? 9.681 -10.336 15.851 1.00 57.03 226 ALA A C 1
ATOM 1830 O O . ALA A 1 226 ? 10.731 -10.241 16.487 1.00 57.03 226 ALA A O 1
ATOM 1831 N N . GLY A 1 227 ? 9.446 -9.608 14.760 1.00 56.19 227 GLY A N 1
ATOM 1832 C CA . GLY A 1 227 ? 10.293 -8.543 14.238 1.00 56.19 227 GLY A CA 1
ATOM 1833 C C . GLY A 1 227 ? 10.158 -7.213 14.982 1.00 56.19 227 GLY A C 1
ATOM 1834 O O . GLY A 1 227 ? 9.586 -7.128 16.069 1.00 56.19 227 GLY A O 1
ATOM 1835 N N . ALA A 1 228 ? 10.714 -6.146 14.405 1.00 55.44 228 ALA A N 1
ATOM 1836 C CA . ALA A 1 228 ? 10.853 -4.863 15.097 1.00 55.44 228 ALA A CA 1
ATOM 1837 C C . ALA A 1 228 ? 9.709 -3.866 14.850 1.00 55.44 228 ALA A C 1
ATOM 1839 O O . ALA A 1 228 ? 9.628 -2.879 15.583 1.00 55.44 228 ALA A O 1
ATOM 1840 N N . ASN A 1 229 ? 8.851 -4.094 13.850 1.00 62.16 229 ASN A N 1
ATOM 1841 C CA . ASN A 1 229 ? 7.939 -3.064 13.362 1.00 62.16 229 ASN A CA 1
ATOM 1842 C C . ASN A 1 229 ? 6.541 -3.595 13.027 1.00 62.16 229 ASN A C 1
ATOM 1844 O O . ASN A 1 229 ? 6.430 -4.665 12.438 1.00 62.16 229 ASN A O 1
ATOM 1848 N N . ASP A 1 230 ? 5.520 -2.823 13.396 1.00 77.00 230 ASP A N 1
ATOM 1849 C CA . ASP A 1 230 ? 4.151 -2.968 12.908 1.00 77.00 230 ASP A CA 1
ATOM 1850 C C . ASP A 1 230 ? 3.698 -1.591 12.402 1.00 77.00 230 ASP A C 1
ATOM 1852 O O . ASP A 1 230 ? 3.771 -0.621 13.164 1.00 77.00 230 ASP A O 1
ATOM 1856 N N . HIS A 1 231 ? 3.249 -1.482 11.151 1.00 82.31 231 HIS A N 1
ATOM 1857 C CA . HIS A 1 231 ? 2.753 -0.217 10.592 1.00 82.31 231 HIS A CA 1
ATOM 1858 C C . HIS A 1 231 ? 1.786 -0.420 9.423 1.00 82.31 231 HIS A C 1
ATOM 1860 O O . HIS A 1 231 ? 1.822 -1.436 8.733 1.00 82.31 231 HIS A O 1
ATOM 1866 N N . GLU A 1 232 ? 0.914 0.565 9.211 1.00 88.75 232 GLU A N 1
ATOM 1867 C CA . GLU A 1 232 ? -0.005 0.621 8.068 1.00 88.75 232 GLU A CA 1
ATOM 1868 C C . GLU A 1 232 ? 0.691 1.183 6.817 1.00 88.75 232 GLU A C 1
ATOM 1870 O O . GLU A 1 232 ? 1.679 1.910 6.931 1.00 88.75 232 GLU A O 1
ATOM 1875 N N . ALA A 1 233 ? 0.123 0.910 5.638 1.00 90.19 233 ALA A N 1
ATOM 1876 C CA . ALA A 1 233 ? 0.528 1.498 4.357 1.00 90.19 233 ALA A CA 1
ATOM 1877 C C . ALA A 1 233 ? 2.009 1.283 3.987 1.00 90.19 233 ALA A C 1
ATOM 1879 O O . ALA A 1 233 ? 2.754 2.241 3.755 1.00 90.19 233 ALA A O 1
ATOM 1880 N N . ASP A 1 234 ? 2.432 0.022 3.903 1.00 92.19 234 ASP A N 1
ATOM 1881 C CA . ASP A 1 234 ? 3.822 -0.325 3.617 1.00 92.19 234 ASP A CA 1
ATOM 1882 C C . ASP A 1 234 ? 4.110 -0.395 2.113 1.00 92.19 234 ASP A C 1
ATOM 1884 O O . ASP A 1 234 ? 3.362 -1.012 1.350 1.00 92.19 234 ASP A O 1
ATOM 1888 N N . TRP A 1 235 ? 5.212 0.221 1.686 1.00 94.31 2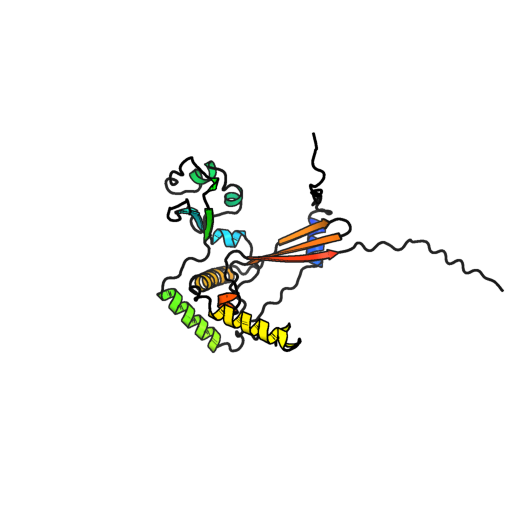35 TRP A N 1
ATOM 1889 C CA . TRP A 1 235 ? 5.661 0.227 0.295 1.00 94.31 235 TRP A CA 1
ATOM 1890 C C . TRP A 1 235 ? 7.003 -0.477 0.167 1.00 94.31 235 TRP A C 1
ATOM 1892 O O . TRP A 1 235 ? 8.007 -0.032 0.716 1.00 94.31 235 TRP A O 1
ATOM 1902 N N . GLU A 1 236 ? 7.033 -1.511 -0.663 1.00 94.12 236 GLU A N 1
ATOM 1903 C CA . GLU A 1 236 ? 8.237 -2.265 -0.995 1.00 94.12 236 GLU A CA 1
ATOM 1904 C C . GLU A 1 236 ? 8.579 -2.109 -2.479 1.00 94.12 236 GLU A C 1
ATOM 1906 O O . GLU A 1 236 ? 7.701 -1.883 -3.317 1.00 94.12 236 GLU A O 1
ATOM 1911 N N . MET A 1 237 ? 9.860 -2.246 -2.832 1.00 94.75 237 MET A N 1
ATOM 1912 C CA . MET A 1 237 ? 10.326 -2.045 -4.208 1.00 94.75 237 MET A CA 1
ATOM 1913 C C . MET A 1 237 ? 11.338 -3.104 -4.655 1.00 94.75 237 MET A C 1
ATOM 1915 O O . MET A 1 237 ? 12.296 -3.419 -3.952 1.00 94.75 237 MET A O 1
ATOM 1919 N N . ILE A 1 238 ? 11.192 -3.568 -5.899 1.00 95.94 238 ILE A N 1
ATOM 1920 C CA . ILE A 1 238 ? 12.209 -4.320 -6.643 1.00 95.94 238 ILE A CA 1
ATOM 1921 C C . ILE A 1 238 ? 12.671 -3.478 -7.837 1.00 95.94 238 ILE A C 1
ATOM 1923 O O . ILE A 1 238 ? 11.856 -2.915 -8.562 1.00 95.94 238 ILE A O 1
ATOM 1927 N N . SER A 1 239 ? 13.983 -3.406 -8.074 1.00 96.06 239 SER A N 1
ATOM 1928 C CA . SER A 1 239 ? 14.559 -2.764 -9.265 1.00 96.06 239 SER A CA 1
ATOM 1929 C C . SER A 1 239 ? 15.433 -3.740 -10.049 1.00 96.06 239 SER A C 1
ATOM 1931 O O . SER A 1 239 ? 16.340 -4.352 -9.487 1.00 96.06 239 SER A O 1
ATOM 1933 N N . ILE A 1 240 ? 15.190 -3.851 -11.356 1.00 94.94 240 ILE A N 1
ATOM 1934 C CA . ILE A 1 240 ? 16.000 -4.640 -12.291 1.00 94.94 240 ILE A CA 1
ATOM 1935 C C . ILE A 1 240 ? 16.766 -3.680 -13.196 1.00 94.94 240 ILE A C 1
ATOM 1937 O O . ILE A 1 240 ? 16.166 -2.880 -13.911 1.00 94.94 240 ILE A O 1
ATOM 1941 N N . TYR A 1 241 ? 18.092 -3.786 -13.187 1.00 94.00 241 TYR A N 1
ATOM 1942 C CA . TYR A 1 241 ? 18.978 -2.976 -14.018 1.00 94.00 241 TYR A CA 1
ATOM 1943 C C . TYR A 1 241 ? 19.367 -3.768 -15.263 1.00 94.00 241 TYR A C 1
ATOM 1945 O O . TYR A 1 241 ? 20.000 -4.820 -15.180 1.00 94.00 241 TYR A O 1
ATOM 1953 N N . LEU A 1 242 ? 18.982 -3.255 -16.425 1.00 91.31 242 LEU A N 1
ATOM 1954 C CA . LEU A 1 242 ? 19.285 -3.826 -17.726 1.00 91.31 242 LEU A CA 1
ATOM 1955 C C . LEU A 1 242 ? 20.358 -2.983 -18.412 1.00 91.31 242 LEU A C 1
ATOM 1957 O O . LEU A 1 242 ? 20.284 -1.754 -18.453 1.00 91.31 242 LEU A O 1
ATOM 1961 N N . THR A 1 243 ? 21.342 -3.665 -18.988 1.00 88.81 243 THR A N 1
ATOM 1962 C CA . THR A 1 243 ? 22.297 -3.057 -19.913 1.00 88.81 243 THR A CA 1
ATOM 1963 C C . THR A 1 243 ? 21.877 -3.343 -21.348 1.00 88.81 243 THR A C 1
ATOM 1965 O O . THR A 1 243 ? 21.330 -4.409 -21.657 1.00 88.81 243 THR A O 1
ATOM 1968 N N . ARG A 1 244 ? 22.125 -2.392 -22.248 1.00 78.88 244 ARG A N 1
ATOM 1969 C CA . ARG A 1 244 ? 21.915 -2.613 -23.675 1.00 78.88 244 ARG A CA 1
ATOM 1970 C C . ARG A 1 244 ? 23.056 -3.480 -24.190 1.00 78.88 244 ARG A C 1
ATOM 1972 O O . ARG A 1 244 ? 24.220 -3.113 -24.082 1.00 78.88 244 ARG A O 1
ATOM 1979 N N . ARG A 1 245 ? 22.725 -4.626 -24.784 1.00 74.94 245 ARG A N 1
ATOM 1980 C CA . ARG A 1 245 ? 23.725 -5.428 -25.488 1.00 74.94 245 ARG A CA 1
ATOM 1981 C C . ARG A 1 245 ? 24.154 -4.653 -26.731 1.00 74.94 245 ARG A C 1
ATOM 1983 O O . ARG A 1 245 ? 23.345 -4.455 -27.637 1.00 74.94 245 ARG A O 1
ATOM 1990 N N . GLU A 1 246 ? 25.396 -4.189 -26.758 1.00 68.25 246 GLU A N 1
ATOM 1991 C CA . GLU A 1 246 ? 25.967 -3.612 -27.971 1.00 68.25 246 GLU A CA 1
ATOM 1992 C C . GLU A 1 246 ? 26.006 -4.693 -29.053 1.00 68.25 246 GLU A C 1
ATOM 1994 O O . GLU A 1 246 ? 26.383 -5.844 -28.807 1.00 68.25 246 GLU A O 1
ATOM 1999 N N . LYS A 1 247 ? 25.549 -4.341 -30.257 1.00 62.53 247 LYS A N 1
ATOM 2000 C CA . LYS A 1 247 ? 25.701 -5.212 -31.419 1.00 62.53 247 LYS A CA 1
ATOM 2001 C C . LYS A 1 247 ? 27.209 -5.320 -31.676 1.00 62.53 247 LYS A C 1
ATOM 2003 O O . LYS A 1 247 ? 27.828 -4.269 -31.844 1.00 62.53 247 LYS A O 1
ATOM 2008 N N . PRO A 1 248 ? 27.817 -6.522 -31.699 1.00 58.09 248 PRO A N 1
ATOM 2009 C CA . PRO A 1 248 ? 29.222 -6.630 -32.064 1.00 58.09 248 PRO A CA 1
ATOM 2010 C C . PRO A 1 248 ? 29.405 -5.998 -33.450 1.00 58.09 248 PRO A C 1
ATOM 2012 O O . PRO A 1 248 ? 28.519 -6.171 -34.299 1.00 58.09 248 PRO A O 1
ATOM 2015 N N . PRO A 1 249 ? 30.489 -5.237 -33.687 1.00 59.94 249 PRO A N 1
ATOM 2016 C CA . PRO A 1 249 ? 30.710 -4.606 -34.977 1.00 59.94 249 PRO A CA 1
ATOM 2017 C C . PRO A 1 249 ? 30.662 -5.680 -36.068 1.00 59.94 249 PRO A C 1
ATOM 2019 O O . PRO A 1 249 ? 31.442 -6.632 -36.071 1.00 59.94 249 PRO A O 1
ATOM 2022 N N . CYS A 1 250 ? 29.692 -5.559 -36.977 1.00 61.72 250 CYS A N 1
ATOM 2023 C CA . CYS A 1 250 ? 29.625 -6.388 -38.171 1.00 61.72 250 CYS A CA 1
ATOM 2024 C C . CYS A 1 250 ? 30.797 -5.981 -39.070 1.00 61.72 250 CYS A C 1
ATOM 2026 O O . CYS A 1 250 ? 30.677 -5.019 -39.820 1.00 61.72 250 CYS A O 1
ATOM 2028 N N . GLY A 1 251 ? 31.938 -6.658 -38.952 1.00 58.16 251 GLY A N 1
ATOM 2029 C CA . GLY A 1 251 ? 33.102 -6.332 -39.775 1.00 58.16 251 GLY A CA 1
ATOM 2030 C C . GLY A 1 251 ? 34.427 -6.849 -39.237 1.00 58.16 251 GLY A C 1
ATOM 2031 O O . GLY A 1 251 ? 35.371 -6.081 -39.120 1.00 58.16 251 GLY A O 1
ATOM 2032 N N . GLY A 1 252 ? 34.510 -8.137 -38.908 1.00 46.09 252 GLY A N 1
ATOM 2033 C CA . GLY A 1 252 ? 35.791 -8.834 -38.910 1.00 46.09 252 GLY A CA 1
ATOM 2034 C C . GLY A 1 252 ? 35.935 -9.531 -40.252 1.00 46.09 252 GLY A C 1
ATOM 2035 O O . GLY A 1 252 ? 35.482 -10.663 -40.394 1.00 46.09 252 GLY A O 1
ATOM 2036 N N . THR A 1 253 ? 36.502 -8.863 -41.256 1.00 49.34 253 THR A N 1
ATOM 2037 C CA . THR A 1 253 ? 37.074 -9.587 -42.394 1.00 49.34 253 THR A CA 1
ATOM 2038 C C . THR A 1 253 ? 38.174 -10.469 -41.826 1.00 49.34 253 THR A C 1
ATOM 2040 O O . THR A 1 253 ? 39.199 -9.963 -41.375 1.00 49.34 253 THR A O 1
ATOM 2043 N N . SER A 1 254 ? 37.944 -11.780 -41.793 1.00 46.88 254 SER A N 1
ATOM 2044 C CA . SER A 1 254 ? 39.009 -12.751 -41.599 1.00 46.88 254 SER A CA 1
ATOM 2045 C C . SER A 1 254 ? 39.938 -12.648 -42.806 1.00 46.88 254 SER A C 1
ATOM 2047 O O . SER A 1 254 ? 39.702 -13.276 -43.836 1.00 46.88 254 SER A O 1
ATOM 2049 N N . THR A 1 255 ? 40.969 -11.818 -42.709 1.00 45.84 255 THR A N 1
ATOM 2050 C CA . THR A 1 255 ? 42.163 -11.984 -43.530 1.00 45.84 255 THR A CA 1
ATOM 2051 C C . THR A 1 255 ? 42.883 -13.205 -42.975 1.00 45.84 255 THR A C 1
ATOM 2053 O O . THR A 1 255 ? 43.684 -13.112 -42.048 1.00 45.84 255 THR A O 1
ATOM 2056 N N . THR A 1 256 ? 42.517 -14.382 -43.475 1.00 46.50 256 THR A N 1
ATOM 2057 C CA . THR A 1 256 ? 43.447 -15.506 -43.492 1.00 46.50 256 THR A CA 1
ATOM 2058 C C . THR A 1 256 ? 44.538 -15.125 -44.482 1.00 46.50 256 THR A C 1
ATOM 2060 O O . THR A 1 256 ? 44.336 -15.233 -45.690 1.00 46.50 256 THR A O 1
ATOM 2063 N N . ASP A 1 257 ? 45.644 -14.598 -43.961 1.00 47.94 257 ASP A N 1
ATOM 2064 C CA . ASP A 1 257 ? 46.905 -14.561 -44.689 1.00 47.94 257 ASP A CA 1
ATOM 2065 C C . ASP A 1 257 ? 47.358 -16.010 -44.886 1.00 47.94 257 ASP A C 1
ATOM 2067 O O . ASP A 1 257 ? 47.818 -16.676 -43.956 1.00 47.94 257 ASP A O 1
ATOM 2071 N N . ASP A 1 258 ? 47.193 -16.488 -46.117 1.00 48.03 258 ASP A N 1
ATOM 2072 C CA . ASP A 1 258 ? 48.030 -17.533 -46.688 1.00 48.03 258 ASP A CA 1
ATOM 2073 C C . ASP A 1 258 ? 49.478 -17.031 -46.667 1.00 48.03 258 ASP A C 1
ATOM 2075 O O . ASP A 1 258 ? 49.856 -16.153 -47.443 1.00 48.03 258 ASP A O 1
ATOM 2079 N N . THR A 1 259 ? 50.308 -17.608 -45.801 1.00 48.69 259 THR A N 1
ATOM 2080 C CA . THR A 1 259 ? 51.757 -17.624 -46.012 1.00 48.69 259 THR A CA 1
ATOM 2081 C C . THR A 1 259 ? 52.330 -18.991 -45.654 1.00 48.69 259 THR A C 1
ATOM 2083 O O . THR A 1 259 ? 52.400 -19.350 -44.484 1.00 48.69 259 THR A O 1
ATOM 2086 N N . GLY A 1 260 ? 52.761 -19.694 -46.709 1.00 41.53 260 GLY A N 1
ATOM 2087 C CA . GLY A 1 260 ? 54.002 -20.480 -46.764 1.00 41.53 260 GLY A CA 1
ATOM 2088 C C . GLY A 1 260 ? 54.020 -21.832 -46.077 1.00 41.53 260 GLY A C 1
ATOM 2089 O O . GLY A 1 260 ? 54.405 -21.861 -44.890 1.00 41.53 260 GLY A O 1
#

Solvent-accessible surface area (backbone atoms only — not comparable to full-atom values): 16096 Å² total; per-residue (Å²): 135,85,79,82,94,78,73,78,80,81,72,75,73,66,76,46,61,84,55,56,71,67,60,43,48,54,54,50,61,75,66,56,81,84,86,83,78,63,56,69,67,84,68,60,38,31,54,66,66,67,50,38,32,51,15,25,37,32,40,29,49,81,101,51,76,71,43,81,57,32,59,62,60,74,40,51,74,71,54,64,78,40,57,92,40,81,72,54,54,66,74,62,32,96,54,86,54,77,83,72,68,96,71,59,81,87,61,50,47,72,49,77,47,66,46,62,73,54,55,72,67,58,46,54,49,51,55,48,54,49,54,45,51,50,66,75,36,83,64,47,60,76,74,76,63,84,50,87,58,75,81,49,63,74,67,52,55,53,52,52,48,52,52,53,53,56,55,70,71,52,76,82,73,75,66,41,39,63,49,31,40,50,52,56,46,53,53,46,41,75,75,56,79,67,76,33,71,47,78,49,58,37,42,57,87,81,32,41,34,43,38,40,38,34,33,24,72,50,40,45,40,27,85,78,67,74,45,95,47,68,48,69,72,37,77,47,78,50,78,47,80,41,74,76,80,74,77,75,79,91,76,78,79,81,76,77,77,87,74,136

Sequence (260 aa):
MNQSPNEPPIVAMNLSTPFDTATSQDLLRRFEPVLQFTRGERFFPADVDSYLASCSLWVQQPDTQPVCLVPTGELSASMLGNIHRAETYASAATAEPPTLPAHDHERNVFFLKYAEPLGAADLAQYQREWRQKERDNLEYHFRAGRGRLARVGYFSRLVDALFSISLFGRGRVPGDASAAAALGYEQRLSSNERYCYYGRVVQQGPWLVLQYWFFYYYNNWRTGFAGANDHEADWEMISIYLTRREKPPCGGTSTTDDTG

pLDDT: mean 70.87, std 18.98, range [33.03, 97.25]

Radius of gyration: 26.23 Å; Cα contacts (8 Å, |Δi|>4): 285; chains: 1; bounding box: 75×66×74 Å

Nearest PDB structures (foldseek):
  8rki-assembly1_C  TM=5.709E-01  e=3.421E+00  Oryzias latipes
  5vly-assembly1_C  TM=5.581E-01  e=5.901E+00  Qubevirus durum
  7tjg-assembly1_C  TM=5.773E-01  e=6.662E+00  Bacteriophage sp.
  7lhd-assembly1_IJ  TM=5.841E-01  e=8.489E+00  Qubevirus durum

Secondary structure (DSSP, 8-state):
-PPPS-PPP---------S-HHHHHHHHHHT-----PPTT-----B-HHHHHHT-EEEEE-TTS--EEEE-TTS--HHHHHTTT-TTHHHHH-SSPPP---SS-GGGPEEEEE--PPPPHHHHHHHHHHHHHHHHH-TT-S----S-GGGGS-HHHHHHHHHHHHHHHTS-PPPTHHHHHHHHHHHHHHHHS-----EEEEEEETTEEEEEEEEEEEEE-HHHHHS-S--EEEEEEEEEEEEE--PPPPS----------